Protein AF-A0A932NZU4-F1 (afdb_monomer_lite)

Secondary structure (DSSP, 8-state):
------------PPPPHHHHHHHHHHHHHHHHHS--HHHHHHHHHHHHH--HHHHHHHHHHHHHHHHHHHHHHHHHHHTT--HHHHHHHTHHHHHHHHHHHHHHHHHHHHHHHHH-STTTTTBHHHHHHHHHHHHHH-TTTSPP---TTSS----TTHHHHHHHHHHHHHHHHHHHHHHTTT---HHHHHHHHHHHHHHHHTSB------

Sequence (210 aa):
MKWKKSRSSSRNSPLSVSKVFFLGLFLGNAGVVCPNPITYILLIYIAGAGDMWEGFWLMGMNGIGRAMPLIFLSVLGILGVNALPGLLKRKVTVDKFIGWSLVALASFITLNGVSGHLWYEGGFFHEGLNMAAESIGGARIAEADIPIEQIGQKAPFAEWGFWANFLLTLGVLFWYWWKSGRRFTKEVVIVLAIFMLWGLSLVPLGIEPM

Structure (mmCIF, N/CA/C/O backbone):
data_AF-A0A932NZU4-F1
#
_entry.id   AF-A0A932NZU4-F1
#
loop_
_atom_site.group_PDB
_atom_site.id
_atom_site.type_symbol
_atom_site.label_atom_id
_atom_site.label_alt_id
_atom_site.label_comp_id
_atom_site.label_asym_id
_atom_site.label_entity_id
_atom_site.label_seq_id
_atom_site.pdbx_PDB_ins_code
_atom_site.Cartn_x
_atom_site.Cartn_y
_atom_site.Cartn_z
_atom_site.occupancy
_atom_site.B_iso_or_equiv
_atom_site.auth_seq_id
_atom_site.auth_comp_id
_atom_site.auth_asym_id
_atom_site.auth_atom_id
_atom_site.pdbx_PDB_model_num
ATOM 1 N N . MET A 1 1 ? -7.807 15.455 65.103 1.00 38.53 1 MET A N 1
ATOM 2 C CA . MET A 1 1 ? -6.469 15.076 64.595 1.00 38.53 1 MET A CA 1
ATOM 3 C C . MET A 1 1 ? -6.401 15.455 63.115 1.00 38.53 1 MET A C 1
ATOM 5 O O . MET A 1 1 ? -7.157 14.919 62.318 1.00 38.53 1 MET A O 1
ATOM 9 N N . LYS A 1 2 ? -5.626 16.498 62.786 1.00 36.00 2 LYS A N 1
ATOM 10 C CA . LYS A 1 2 ? -5.515 17.124 61.454 1.00 36.00 2 LYS A CA 1
ATOM 11 C C . LYS A 1 2 ? -4.743 16.212 60.493 1.00 36.00 2 LYS A C 1
ATOM 13 O O . LYS A 1 2 ? -3.546 16.032 60.687 1.00 36.00 2 LYS A O 1
ATOM 18 N N . TRP A 1 3 ? -5.373 15.742 59.419 1.00 35.09 3 TRP A N 1
ATOM 19 C CA . TRP A 1 3 ? -4.644 15.210 58.264 1.00 35.09 3 TRP A CA 1
ATOM 20 C C . TRP A 1 3 ? -4.273 16.356 57.320 1.00 35.09 3 TRP A C 1
ATOM 22 O O . TRP A 1 3 ? -5.089 16.897 56.576 1.00 35.09 3 TRP A O 1
ATOM 32 N N . LYS A 1 4 ? -3.011 16.776 57.422 1.00 39.41 4 LYS A N 1
ATOM 33 C CA . LYS A 1 4 ? -2.378 17.821 56.620 1.00 39.41 4 LYS A CA 1
ATOM 34 C C . LYS A 1 4 ? -1.646 17.150 55.449 1.00 39.41 4 LYS A C 1
ATOM 36 O O . LYS A 1 4 ? -0.611 16.535 55.642 1.00 39.41 4 LYS A O 1
ATOM 41 N N . LYS A 1 5 ? -2.215 17.291 54.249 1.00 46.00 5 LYS A N 1
ATOM 42 C CA . LYS A 1 5 ? -1.546 17.624 52.975 1.00 46.00 5 LYS A CA 1
ATOM 43 C C . LYS A 1 5 ? -0.120 17.063 52.759 1.00 46.00 5 LYS A C 1
ATOM 45 O O . LYS A 1 5 ? 0.841 17.651 53.240 1.00 46.00 5 LYS A O 1
ATOM 50 N N . SER A 1 6 ? 0.020 16.090 51.856 1.00 37.81 6 SER A N 1
ATOM 51 C CA . SER A 1 6 ? 1.215 15.970 51.008 1.00 37.81 6 SER A CA 1
ATOM 52 C C . SER A 1 6 ? 0.786 15.962 49.543 1.00 37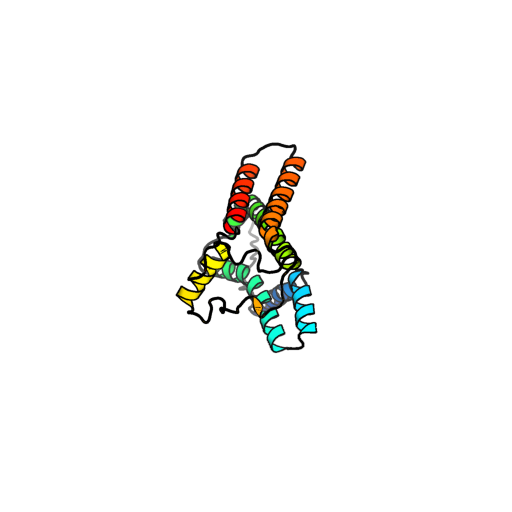.81 6 SER A C 1
ATOM 54 O O . SER A 1 6 ? 0.289 14.972 49.017 1.00 37.81 6 SER A O 1
ATOM 56 N N . ARG A 1 7 ? 0.910 17.133 48.913 1.00 38.16 7 ARG A N 1
ATOM 57 C CA . ARG A 1 7 ? 0.949 17.281 47.459 1.00 38.16 7 ARG A CA 1
ATOM 58 C C . ARG A 1 7 ? 2.379 16.942 47.023 1.00 38.16 7 ARG A C 1
ATOM 60 O O . ARG A 1 7 ? 3.276 17.721 47.332 1.00 38.16 7 ARG A O 1
ATOM 67 N N . SER A 1 8 ? 2.591 15.880 46.253 1.00 36.59 8 SER A N 1
ATOM 68 C CA . SER A 1 8 ? 3.650 15.860 45.234 1.00 36.59 8 SER A CA 1
ATOM 69 C C . SER A 1 8 ? 2.934 16.164 43.908 1.00 36.59 8 SER A C 1
ATOM 71 O O . SER A 1 8 ? 2.067 15.426 43.475 1.00 36.59 8 SER A O 1
ATOM 73 N N . SER A 1 9 ? 3.006 17.354 43.313 1.00 42.03 9 SER A N 1
ATOM 74 C CA . SER A 1 9 ? 4.188 18.090 42.859 1.00 42.03 9 SER A CA 1
ATOM 75 C C . SER A 1 9 ? 5.093 17.267 41.931 1.00 42.03 9 SER A C 1
ATOM 77 O O . SER A 1 9 ? 6.312 17.367 42.014 1.00 42.03 9 SER A O 1
ATOM 79 N N . SER A 1 10 ? 4.523 16.492 40.996 1.00 40.03 10 SER A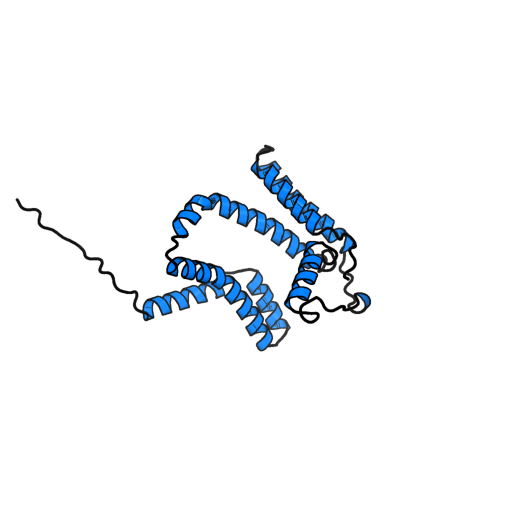 N 1
ATOM 80 C CA . SER A 1 10 ? 5.212 16.229 39.721 1.00 40.03 10 SER A CA 1
ATOM 81 C C . SER A 1 10 ? 5.033 17.454 38.827 1.00 40.03 10 SER A C 1
ATOM 83 O O . SER A 1 10 ? 4.130 17.575 38.004 1.00 40.03 10 SER A O 1
ATOM 85 N N . ARG A 1 11 ? 5.880 18.426 39.134 1.00 39.62 11 ARG A N 1
ATOM 86 C CA . ARG A 1 11 ? 6.105 19.688 38.451 1.00 39.62 11 ARG A CA 1
ATOM 87 C C . ARG A 1 11 ? 6.178 19.466 36.935 1.00 39.62 11 ARG A C 1
ATOM 89 O O . ARG A 1 11 ? 7.001 18.678 36.474 1.00 39.62 11 ARG A O 1
ATOM 96 N N . ASN A 1 12 ? 5.353 20.207 36.195 1.00 45.53 12 ASN A N 1
ATOM 97 C CA . ASN A 1 12 ? 5.572 20.546 34.793 1.00 45.53 12 ASN A CA 1
ATOM 98 C C . ASN A 1 12 ? 7.026 21.012 34.637 1.00 45.53 12 ASN A C 1
ATOM 100 O O . ASN A 1 12 ? 7.357 22.147 34.977 1.00 45.53 12 ASN A O 1
ATOM 104 N N . SER A 1 13 ? 7.909 20.122 34.196 1.00 48.72 13 SER A N 1
ATOM 105 C CA . SER A 1 13 ? 9.160 20.538 33.581 1.00 48.72 13 SER A CA 1
ATOM 106 C C . SER A 1 13 ? 8.871 20.562 32.085 1.00 48.72 13 SER A C 1
ATOM 108 O O . SER A 1 13 ? 8.392 19.548 31.568 1.00 48.72 13 SER A O 1
ATOM 110 N N . PRO A 1 14 ? 9.088 21.685 31.374 1.00 49.16 14 PRO A N 1
ATOM 111 C CA . PRO A 1 14 ? 9.190 21.591 29.925 1.00 49.16 14 PRO A CA 1
ATOM 112 C C . PRO A 1 14 ? 10.267 20.534 29.672 1.00 49.16 14 PRO A C 1
ATOM 114 O O . PRO A 1 14 ? 11.333 20.609 30.293 1.00 49.16 14 PRO A O 1
ATOM 117 N N . LEU A 1 15 ? 9.977 19.493 28.880 1.00 55.84 15 LEU A N 1
ATOM 118 C CA . LEU A 1 15 ? 11.025 18.546 28.504 1.00 55.84 15 LEU A CA 1
ATOM 119 C C . LEU A 1 15 ? 12.208 19.386 28.013 1.00 55.84 15 LEU A C 1
ATOM 121 O O . LEU A 1 15 ? 12.051 20.173 27.081 1.00 55.84 15 LEU A O 1
ATOM 125 N N . SER A 1 16 ? 13.360 19.286 28.683 1.00 67.38 16 SER A N 1
ATOM 126 C CA . SER A 1 16 ? 14.530 20.044 28.259 1.00 67.38 16 SER A CA 1
ATOM 127 C C . SER A 1 16 ? 14.813 19.687 26.804 1.00 67.38 16 SER A C 1
ATOM 129 O O . SER A 1 16 ? 14.741 18.512 26.438 1.00 67.38 16 SER A O 1
ATOM 131 N N . VAL A 1 17 ? 15.110 20.690 25.972 1.00 73.12 17 VAL A N 1
ATOM 132 C CA . VAL A 1 17 ? 15.344 20.507 24.528 1.00 73.12 17 VAL A CA 1
ATOM 133 C C . VAL A 1 17 ? 16.337 19.369 24.278 1.00 73.12 17 VAL A C 1
ATOM 135 O O . VAL A 1 17 ? 16.124 18.561 23.385 1.00 73.12 17 VAL A O 1
ATOM 138 N N . SER A 1 18 ? 17.338 19.205 25.147 1.00 76.31 18 SER A N 1
ATOM 139 C CA . SER A 1 18 ? 18.286 18.088 25.118 1.00 76.31 18 SER A CA 1
ATOM 140 C C . SER A 1 18 ? 17.630 16.710 25.281 1.00 76.31 18 SER A C 1
ATOM 142 O O . SER A 1 18 ? 17.976 15.791 24.551 1.00 76.31 18 SER A O 1
ATOM 144 N N . LYS A 1 19 ? 16.665 16.532 26.194 1.00 74.12 19 LYS A N 1
ATOM 145 C CA . LYS A 1 19 ? 15.957 15.248 26.360 1.00 74.12 19 LYS A CA 1
ATOM 146 C C . LYS A 1 19 ? 15.080 14.929 25.156 1.00 74.12 19 LYS A C 1
ATOM 148 O O . LYS A 1 19 ? 15.054 13.780 24.735 1.00 74.12 19 LYS A O 1
ATOM 153 N N . VAL A 1 20 ? 14.397 15.930 24.598 1.00 78.19 20 VAL A N 1
ATOM 154 C CA . VAL A 1 20 ? 13.599 15.756 23.371 1.00 78.19 20 VAL A CA 1
ATOM 155 C C . VAL A 1 20 ? 14.506 15.439 22.185 1.00 78.19 20 VAL A C 1
ATOM 157 O O . VAL A 1 20 ? 14.200 14.540 21.412 1.00 78.19 20 VAL A O 1
ATOM 160 N N . PHE A 1 21 ? 15.645 16.125 22.079 1.00 78.69 21 PHE A N 1
ATOM 161 C CA . PHE A 1 21 ? 16.645 15.906 21.040 1.00 78.69 21 PHE A CA 1
ATOM 162 C C . PHE A 1 21 ? 17.221 14.491 21.097 1.00 78.69 21 PHE A C 1
ATOM 164 O O . PHE A 1 21 ? 17.191 13.791 20.093 1.00 78.69 21 PHE A O 1
ATOM 171 N N . PHE A 1 22 ? 17.677 14.026 22.265 1.00 78.31 22 PHE A N 1
ATOM 172 C CA . PHE A 1 22 ? 18.194 12.663 22.400 1.00 78.31 22 PHE A CA 1
ATOM 173 C C . PHE A 1 22 ? 17.102 11.614 22.190 1.00 78.31 22 PHE A C 1
ATOM 175 O O . PHE A 1 22 ? 17.346 10.622 21.513 1.00 78.31 22 PHE A O 1
ATOM 182 N N . LEU A 1 23 ? 15.884 11.840 22.690 1.00 77.88 23 LEU A N 1
ATOM 183 C CA . LEU A 1 23 ? 14.757 10.943 22.436 1.00 77.88 23 LEU A CA 1
ATOM 184 C C . LEU A 1 23 ? 14.436 10.858 20.934 1.00 77.88 23 LEU A C 1
ATOM 186 O O . LEU A 1 23 ? 14.240 9.762 20.423 1.00 77.88 23 LEU A O 1
ATOM 190 N N . GLY A 1 24 ? 14.440 11.989 20.224 1.00 72.31 24 GLY A N 1
ATOM 191 C CA . GLY A 1 24 ? 14.261 12.052 18.773 1.00 72.31 24 GLY A CA 1
ATOM 192 C C . GLY A 1 24 ? 15.402 11.383 18.005 1.00 72.31 24 GLY A C 1
ATOM 193 O O . GLY A 1 24 ? 15.144 10.617 17.084 1.00 72.31 24 GLY A O 1
ATOM 194 N N . LEU A 1 25 ? 16.652 11.594 18.424 1.00 75.38 25 LEU A N 1
ATOM 195 C CA . LEU A 1 25 ? 17.836 10.966 17.834 1.00 75.38 25 LEU A CA 1
ATOM 196 C C . LEU A 1 25 ? 17.811 9.438 18.006 1.00 75.38 25 LEU A C 1
ATOM 198 O O . LEU A 1 25 ? 18.106 8.709 17.062 1.00 75.38 25 LEU A O 1
ATOM 202 N N . PHE A 1 26 ? 17.411 8.942 19.181 1.00 71.50 26 PHE A N 1
ATOM 203 C CA . PHE A 1 26 ? 17.290 7.505 19.444 1.00 71.50 26 PHE A CA 1
ATOM 204 C C . PHE A 1 26 ? 16.075 6.875 18.751 1.00 71.50 26 PHE A C 1
ATOM 206 O O . PHE A 1 26 ? 16.207 5.796 18.180 1.00 71.50 26 PHE A O 1
ATOM 213 N N . LEU A 1 27 ? 14.914 7.541 18.733 1.00 67.19 27 LEU A N 1
ATOM 214 C CA . LEU A 1 27 ? 13.732 7.075 17.992 1.00 67.19 27 LEU A CA 1
ATOM 215 C C . LEU A 1 27 ? 13.968 7.078 16.474 1.00 67.19 27 LEU A C 1
ATOM 217 O O . LEU A 1 27 ? 13.518 6.164 15.788 1.00 67.19 27 LEU A O 1
ATOM 221 N N . GLY A 1 28 ? 14.709 8.061 15.954 1.00 62.78 28 GLY A N 1
ATOM 222 C CA . GLY A 1 28 ? 15.114 8.123 14.548 1.00 62.78 28 GLY A CA 1
ATOM 223 C C . GLY A 1 28 ? 16.078 6.997 14.167 1.00 62.78 28 GLY A C 1
ATOM 224 O O . GLY A 1 28 ? 15.896 6.359 13.132 1.00 62.78 28 GLY A O 1
ATOM 225 N N . ASN A 1 29 ? 17.046 6.678 15.034 1.00 63.62 29 ASN A N 1
ATOM 226 C CA . ASN A 1 29 ? 17.968 5.556 14.819 1.00 63.62 29 ASN A CA 1
ATOM 227 C C . ASN A 1 29 ? 17.324 4.176 15.020 1.00 63.62 29 ASN A C 1
ATOM 229 O O . ASN A 1 29 ? 17.735 3.211 14.377 1.00 63.62 29 ASN A O 1
ATOM 233 N N . ALA A 1 30 ? 16.278 4.061 15.843 1.00 56.56 30 ALA A N 1
ATOM 234 C CA . ALA A 1 30 ? 15.514 2.818 15.962 1.00 56.56 30 ALA A CA 1
ATOM 235 C C . ALA A 1 30 ? 14.917 2.386 14.607 1.00 56.56 30 ALA A C 1
ATOM 237 O O . ALA A 1 30 ? 14.820 1.195 14.322 1.00 56.56 30 ALA A O 1
ATOM 238 N N . GLY A 1 31 ? 14.604 3.345 13.728 1.00 50.22 31 GLY A N 1
ATOM 239 C CA . GLY A 1 31 ? 14.147 3.082 12.364 1.00 50.22 31 GLY A CA 1
ATOM 240 C C . GLY A 1 31 ? 15.208 2.485 11.430 1.00 50.22 31 GLY A C 1
ATOM 241 O O . GLY A 1 31 ? 14.827 1.843 10.454 1.00 50.22 31 GLY A O 1
ATOM 242 N N . VAL A 1 32 ? 16.502 2.664 11.724 1.00 54.66 32 VAL A N 1
ATOM 243 C CA . VAL A 1 32 ? 17.627 2.108 10.944 1.00 54.66 32 VAL A CA 1
ATOM 244 C C . VAL A 1 32 ? 17.894 0.649 11.331 1.00 54.66 32 VAL A C 1
ATOM 246 O O . VAL A 1 32 ? 18.292 -0.151 10.492 1.00 54.66 32 VAL A O 1
ATOM 249 N N . VAL A 1 33 ? 17.625 0.291 12.592 1.00 46.44 33 VAL A N 1
ATOM 250 C CA . VAL A 1 33 ? 17.844 -1.062 13.136 1.00 46.44 33 VAL A CA 1
ATOM 251 C C . VAL A 1 33 ? 16.594 -1.948 13.052 1.00 46.44 33 VAL A C 1
ATOM 253 O O . VAL A 1 33 ? 16.720 -3.170 12.994 1.00 46.44 33 VAL A O 1
ATOM 256 N N . CYS A 1 34 ? 15.381 -1.384 13.005 1.00 60.88 34 CYS A N 1
ATOM 257 C CA . CYS A 1 34 ? 14.176 -2.187 12.800 1.00 60.88 34 CYS A CA 1
ATOM 258 C C . CYS A 1 34 ? 14.174 -2.808 11.388 1.00 60.88 34 CYS A C 1
ATOM 260 O O . CYS A 1 34 ? 14.231 -2.065 10.401 1.00 60.88 34 CYS A O 1
ATOM 262 N N . PRO A 1 35 ? 14.068 -4.148 11.273 1.00 57.06 35 PRO A N 1
ATOM 263 C CA . PRO A 1 35 ? 14.253 -4.870 10.024 1.00 57.06 35 PRO A CA 1
ATOM 264 C C . PRO A 1 35 ? 13.007 -4.705 9.157 1.00 57.06 35 PRO A C 1
ATOM 266 O O . PRO A 1 35 ? 12.134 -5.568 9.106 1.00 57.06 35 PRO A O 1
ATOM 269 N N . ASN A 1 36 ? 12.887 -3.565 8.484 1.00 68.38 36 ASN A N 1
ATOM 270 C CA . ASN A 1 36 ? 11.956 -3.467 7.377 1.00 68.38 36 ASN A CA 1
ATOM 271 C C . ASN A 1 36 ? 12.599 -4.181 6.174 1.00 68.38 36 ASN A C 1
ATOM 273 O O . ASN A 1 36 ? 13.678 -3.753 5.751 1.00 68.38 36 ASN A O 1
ATOM 277 N N . PRO A 1 37 ? 11.964 -5.221 5.604 1.00 69.06 37 PRO A N 1
ATOM 278 C CA . PRO A 1 37 ? 12.486 -5.956 4.449 1.00 69.06 37 PRO A CA 1
ATOM 279 C C . PRO A 1 37 ? 12.888 -5.053 3.271 1.00 69.06 37 PRO A C 1
ATOM 281 O O . PRO A 1 37 ? 13.862 -5.349 2.584 1.00 69.06 37 PRO A O 1
ATOM 284 N N . ILE A 1 38 ? 12.223 -3.906 3.089 1.00 75.25 38 ILE A N 1
ATOM 285 C CA . ILE A 1 38 ? 12.545 -2.938 2.028 1.00 75.25 38 ILE A CA 1
ATOM 286 C C . ILE A 1 38 ? 13.948 -2.338 2.209 1.00 75.25 38 ILE A C 1
ATOM 288 O O . ILE A 1 38 ? 14.667 -2.144 1.234 1.00 75.25 38 ILE A O 1
ATOM 292 N N . THR A 1 39 ? 14.386 -2.084 3.447 1.00 77.88 39 THR A N 1
ATOM 293 C CA . THR A 1 39 ? 15.708 -1.486 3.700 1.00 77.88 39 THR A CA 1
ATOM 294 C C . THR A 1 39 ? 16.844 -2.410 3.282 1.00 77.88 39 THR A C 1
ATOM 296 O O . THR A 1 39 ? 17.836 -1.925 2.750 1.00 77.88 39 THR A O 1
ATOM 299 N N . TYR A 1 40 ? 16.700 -3.725 3.450 1.00 78.50 40 TYR A N 1
ATOM 300 C CA . TYR A 1 40 ? 17.724 -4.676 3.009 1.00 78.50 40 TYR A CA 1
ATOM 301 C C . TYR A 1 40 ? 17.863 -4.708 1.489 1.00 78.50 40 TYR A C 1
ATOM 303 O O . TYR A 1 40 ? 18.980 -4.698 0.982 1.00 78.50 40 TYR A O 1
ATOM 311 N N . ILE A 1 41 ? 16.741 -4.689 0.767 1.00 81.12 41 ILE A N 1
ATOM 312 C CA . ILE A 1 41 ? 16.745 -4.673 -0.700 1.00 81.12 41 ILE A CA 1
ATOM 313 C C . ILE A 1 41 ? 17.389 -3.380 -1.214 1.00 81.12 41 ILE A C 1
ATOM 315 O O . ILE A 1 41 ? 18.241 -3.439 -2.097 1.00 81.12 41 ILE A O 1
ATOM 319 N N . LEU A 1 42 ? 17.064 -2.229 -0.610 1.00 81.12 42 LEU A N 1
ATOM 320 C CA . LEU A 1 42 ? 17.712 -0.958 -0.943 1.00 81.12 42 LEU A CA 1
ATOM 321 C C . LEU A 1 42 ? 19.218 -1.003 -0.678 1.00 81.12 42 LEU A C 1
ATOM 323 O O . LEU A 1 42 ? 19.985 -0.560 -1.519 1.00 81.12 42 LEU A O 1
ATOM 327 N N . LEU A 1 43 ? 19.662 -1.553 0.454 1.00 82.06 43 LEU A N 1
ATOM 328 C CA . LEU A 1 43 ? 21.093 -1.654 0.754 1.00 82.06 43 LEU A CA 1
ATOM 329 C C . LEU A 1 43 ? 21.837 -2.537 -0.253 1.00 82.06 43 LEU A C 1
ATOM 331 O O . LEU A 1 43 ? 22.939 -2.180 -0.658 1.00 82.06 43 LEU A O 1
ATOM 335 N N . ILE A 1 44 ? 21.234 -3.648 -0.687 1.00 84.25 44 ILE A N 1
ATOM 336 C CA . ILE A 1 44 ? 21.798 -4.506 -1.739 1.00 84.25 44 ILE A CA 1
ATOM 337 C C . ILE A 1 44 ? 21.866 -3.746 -3.068 1.00 84.25 44 ILE A C 1
ATOM 339 O O . ILE A 1 44 ? 22.897 -3.789 -3.733 1.00 84.25 44 ILE A O 1
ATOM 343 N N . TYR A 1 45 ? 20.806 -3.019 -3.434 1.00 83.31 45 TYR A N 1
ATOM 344 C CA . TYR A 1 45 ? 20.782 -2.206 -4.650 1.00 83.31 45 TYR A CA 1
ATOM 345 C C . TYR A 1 45 ? 21.863 -1.121 -4.628 1.00 83.31 45 TYR A C 1
ATOM 347 O O . TYR A 1 45 ? 22.631 -1.011 -5.571 1.00 83.31 45 TYR A O 1
ATOM 355 N N . ILE A 1 46 ? 21.983 -0.372 -3.531 1.00 84.19 46 ILE A N 1
ATOM 356 C CA . ILE A 1 46 ? 22.981 0.694 -3.368 1.00 84.19 46 ILE A CA 1
ATOM 357 C C . ILE A 1 46 ? 24.400 0.121 -3.417 1.00 84.19 46 ILE A C 1
ATOM 359 O O . ILE A 1 46 ? 25.275 0.683 -4.073 1.00 84.19 46 ILE A O 1
ATOM 363 N N . ALA A 1 47 ? 24.623 -1.023 -2.762 1.00 84.81 47 ALA A N 1
ATOM 364 C CA . ALA A 1 47 ? 25.897 -1.728 -2.820 1.00 84.81 47 ALA A CA 1
ATOM 365 C C . ALA A 1 47 ? 26.230 -2.222 -4.240 1.00 84.81 47 ALA A C 1
ATOM 367 O O . ALA A 1 47 ? 27.404 -2.267 -4.598 1.00 84.81 47 ALA A O 1
ATOM 368 N N . GLY A 1 48 ? 25.219 -2.578 -5.039 1.00 86.06 48 GLY A N 1
ATOM 369 C CA . GLY A 1 48 ? 25.375 -2.976 -6.439 1.00 86.06 48 GLY A CA 1
ATOM 370 C C . GLY A 1 48 ? 25.549 -1.804 -7.413 1.00 86.06 48 GLY A C 1
ATOM 371 O O . GLY A 1 48 ? 26.317 -1.926 -8.361 1.00 86.06 48 GLY A O 1
ATOM 372 N N . ALA A 1 49 ? 24.869 -0.679 -7.180 1.00 83.62 49 ALA A N 1
ATOM 373 C CA . ALA A 1 49 ? 24.917 0.517 -8.025 1.00 83.62 49 ALA A CA 1
ATOM 374 C C . ALA A 1 49 ? 26.224 1.308 -7.846 1.00 83.62 49 ALA A C 1
ATOM 376 O O . ALA A 1 49 ? 26.720 1.913 -8.792 1.00 83.62 49 ALA A O 1
ATOM 377 N N . GLY A 1 50 ? 26.805 1.297 -6.641 1.00 84.94 50 GLY A N 1
ATOM 378 C CA . GLY A 1 50 ? 28.093 1.936 -6.357 1.00 84.94 50 GLY A CA 1
ATOM 379 C C . GLY A 1 50 ? 28.067 3.470 -6.299 1.00 84.94 50 GLY A C 1
ATOM 380 O O . GLY A 1 50 ? 29.115 4.069 -6.061 1.00 84.94 50 GLY A O 1
ATOM 381 N N . ASP A 1 51 ? 26.904 4.110 -6.465 1.00 86.25 51 ASP A N 1
ATOM 382 C CA . ASP A 1 51 ? 26.739 5.561 -6.333 1.00 86.25 51 ASP A CA 1
ATOM 383 C C . ASP A 1 51 ? 26.248 5.956 -4.928 1.00 86.25 51 ASP A C 1
ATOM 385 O O . ASP A 1 51 ? 25.175 5.567 -4.451 1.00 86.25 51 ASP A O 1
ATOM 389 N N . MET A 1 52 ? 27.054 6.781 -4.261 1.00 82.88 52 MET A N 1
ATOM 390 C CA . MET A 1 52 ? 26.746 7.343 -2.950 1.00 82.88 52 MET A CA 1
ATOM 391 C C . MET A 1 52 ? 25.553 8.308 -2.996 1.00 82.88 52 MET A C 1
ATOM 393 O O . MET A 1 52 ? 24.798 8.386 -2.024 1.00 82.88 52 MET A O 1
ATOM 397 N N . TRP A 1 53 ? 25.371 9.046 -4.094 1.00 85.88 53 TRP A N 1
ATOM 398 C CA . TRP A 1 53 ? 24.308 10.039 -4.224 1.00 85.88 53 TRP A CA 1
ATOM 399 C C . TRP A 1 53 ? 22.937 9.382 -4.397 1.00 85.88 53 TRP A C 1
ATOM 401 O O . TRP A 1 53 ? 21.994 9.724 -3.678 1.00 85.88 53 TRP A O 1
ATOM 411 N N . GLU A 1 54 ? 22.843 8.367 -5.256 1.00 80.75 54 GLU A N 1
ATOM 412 C CA . GLU A 1 54 ? 21.636 7.543 -5.380 1.00 80.75 54 GLU A CA 1
ATOM 413 C C . GLU A 1 54 ? 21.287 6.852 -4.061 1.00 80.75 54 GLU A C 1
ATOM 415 O O . GLU A 1 54 ? 20.133 6.884 -3.623 1.00 80.75 54 GLU A O 1
ATOM 420 N N . GLY A 1 55 ? 22.281 6.286 -3.370 1.00 82.81 55 GLY A N 1
ATOM 421 C CA . GLY A 1 55 ? 22.049 5.634 -2.087 1.00 82.81 55 GLY A CA 1
ATOM 422 C C . GLY A 1 55 ? 21.562 6.576 -0.994 1.00 82.81 55 GLY A C 1
ATOM 423 O O . GLY A 1 55 ? 20.659 6.220 -0.230 1.00 82.81 55 GLY A O 1
ATOM 424 N N . PHE A 1 56 ? 22.092 7.799 -0.950 1.00 84.25 56 PHE A N 1
ATOM 425 C CA . PHE A 1 56 ? 21.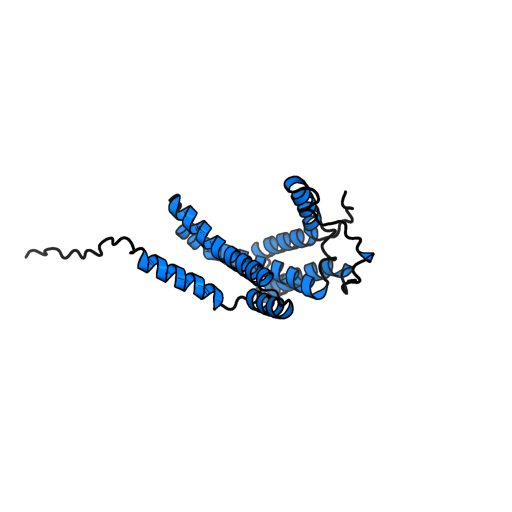607 8.836 -0.046 1.00 84.25 56 PHE A CA 1
ATOM 426 C C . PHE A 1 56 ? 20.141 9.181 -0.322 1.00 84.25 56 PHE A C 1
ATOM 428 O O . PHE A 1 56 ? 19.347 9.275 0.616 1.00 84.25 56 PHE A O 1
ATOM 435 N N . TRP A 1 57 ? 19.755 9.319 -1.591 1.00 85.12 57 TRP A N 1
ATOM 436 C CA . TRP A 1 57 ? 18.396 9.708 -1.960 1.00 85.12 57 TRP A CA 1
ATOM 437 C C . TRP A 1 57 ? 17.372 8.598 -1.732 1.00 85.12 57 TRP A C 1
ATOM 439 O O . TRP A 1 57 ? 16.325 8.840 -1.127 1.00 85.12 57 TRP A O 1
ATOM 449 N N . LEU A 1 58 ? 17.709 7.361 -2.096 1.00 83.81 58 LEU A N 1
ATOM 450 C CA . LEU A 1 58 ? 16.874 6.188 -1.834 1.00 83.81 58 LEU A CA 1
ATOM 451 C C . LEU A 1 58 ? 16.659 5.973 -0.329 1.00 83.81 58 LEU A C 1
ATOM 453 O O . LEU A 1 58 ? 15.529 5.757 0.123 1.00 83.81 58 LEU A O 1
ATOM 457 N N . MET A 1 59 ? 17.723 6.085 0.471 1.00 82.56 59 MET A N 1
ATOM 458 C CA . MET A 1 59 ? 17.622 5.945 1.924 1.00 82.56 59 MET A CA 1
ATOM 459 C C . MET A 1 59 ? 16.893 7.135 2.567 1.00 82.56 59 MET A C 1
ATOM 461 O O . MET A 1 59 ? 16.093 6.938 3.486 1.00 82.56 59 MET A O 1
ATOM 465 N N . GLY A 1 60 ? 17.115 8.351 2.063 1.00 84.31 60 GLY A N 1
ATOM 466 C CA . GLY A 1 60 ? 16.445 9.574 2.500 1.00 84.31 60 GLY A CA 1
ATOM 467 C C . GLY A 1 60 ? 14.933 9.508 2.296 1.00 84.31 60 GLY A C 1
ATOM 468 O O . GLY A 1 60 ? 14.179 9.726 3.245 1.00 84.31 60 GLY A O 1
ATOM 469 N N . MET A 1 61 ? 14.479 9.108 1.106 1.00 84.81 61 MET A N 1
ATOM 470 C CA . MET A 1 61 ? 13.053 8.942 0.798 1.00 84.81 61 MET A CA 1
ATOM 471 C C . MET A 1 61 ? 12.398 7.857 1.662 1.00 84.81 61 MET A C 1
ATOM 473 O O . MET A 1 61 ? 11.328 8.080 2.234 1.00 84.81 61 MET A O 1
ATOM 477 N N . ASN A 1 62 ? 13.061 6.709 1.843 1.00 82.69 62 ASN A N 1
ATOM 478 C CA . ASN A 1 62 ? 12.579 5.657 2.746 1.00 82.69 62 ASN A CA 1
ATOM 479 C C . ASN A 1 62 ? 12.488 6.149 4.208 1.00 82.69 62 ASN A C 1
ATOM 481 O O . ASN A 1 62 ? 11.543 5.803 4.922 1.00 82.69 62 ASN A O 1
ATOM 485 N N . GLY A 1 63 ? 13.429 6.984 4.658 1.00 79.69 63 GLY A N 1
ATOM 486 C CA . GLY A 1 63 ? 13.391 7.621 5.977 1.00 79.69 63 GLY A CA 1
ATOM 487 C C . GLY A 1 63 ? 12.230 8.608 6.131 1.00 79.69 63 GLY A C 1
ATOM 488 O O . GLY A 1 63 ? 11.488 8.537 7.113 1.00 79.69 63 GLY A O 1
ATOM 489 N N . ILE A 1 64 ? 12.020 9.476 5.137 1.00 85.50 64 ILE A N 1
ATOM 490 C CA . ILE A 1 64 ? 10.914 10.444 5.106 1.00 85.50 64 ILE A CA 1
ATOM 491 C C . ILE A 1 64 ? 9.568 9.719 5.175 1.00 85.50 64 ILE A C 1
ATOM 493 O O . ILE A 1 64 ? 8.730 10.073 6.005 1.00 85.50 64 ILE A O 1
ATOM 497 N N . GLY A 1 65 ? 9.377 8.653 4.392 1.00 81.94 65 GLY A N 1
ATOM 498 C CA . GLY A 1 65 ? 8.138 7.868 4.398 1.00 81.94 65 GLY A CA 1
ATOM 499 C C . GLY A 1 65 ? 7.773 7.312 5.781 1.00 81.94 65 GLY A C 1
ATOM 500 O O . GLY A 1 65 ? 6.601 7.288 6.153 1.00 81.94 65 GLY A O 1
ATOM 501 N N . ARG A 1 66 ? 8.769 6.937 6.594 1.00 81.25 66 ARG A N 1
ATOM 502 C CA . ARG A 1 66 ? 8.556 6.475 7.981 1.00 81.25 66 ARG A CA 1
ATOM 503 C C . ARG A 1 66 ? 8.326 7.606 8.970 1.00 81.25 66 ARG A C 1
ATOM 505 O O . ARG A 1 66 ? 7.625 7.411 9.960 1.00 81.25 66 ARG A O 1
ATOM 512 N N . ALA A 1 67 ? 8.925 8.767 8.729 1.00 82.75 67 ALA A N 1
ATOM 513 C CA . ALA A 1 67 ? 8.740 9.942 9.568 1.00 82.75 67 ALA A CA 1
ATOM 514 C C . ALA A 1 67 ? 7.363 10.593 9.350 1.00 82.75 67 ALA A C 1
ATOM 516 O O . ALA A 1 67 ? 6.815 11.176 10.285 1.00 82.75 67 ALA A O 1
ATOM 517 N N . MET A 1 68 ? 6.773 10.451 8.158 1.00 86.31 68 MET A N 1
ATOM 518 C CA . MET A 1 68 ? 5.501 11.082 7.784 1.00 86.31 68 MET A CA 1
ATOM 519 C C . MET A 1 68 ? 4.350 10.832 8.776 1.00 86.31 68 MET A C 1
ATOM 521 O O . MET A 1 68 ? 3.740 11.813 9.200 1.00 86.31 68 MET A O 1
ATOM 525 N N . PRO A 1 69 ? 4.063 9.597 9.240 1.00 81.75 69 PRO A N 1
ATOM 526 C CA . PRO A 1 69 ? 3.020 9.370 10.244 1.00 81.75 69 PRO A CA 1
ATOM 527 C C . PRO A 1 69 ? 3.251 10.126 11.559 1.00 81.75 69 PRO A C 1
ATOM 529 O O . PRO A 1 69 ? 2.306 10.640 12.155 1.00 81.75 69 PRO A O 1
ATOM 532 N N . LEU A 1 70 ? 4.505 10.226 12.012 1.00 82.62 70 LEU A N 1
ATOM 533 C CA . LEU A 1 70 ? 4.858 10.933 13.246 1.00 82.62 70 LEU A CA 1
ATOM 534 C C . LEU A 1 70 ? 4.755 12.451 13.077 1.00 82.62 70 LEU A C 1
ATOM 536 O O . LEU A 1 70 ? 4.238 13.123 13.966 1.00 82.62 70 LEU A O 1
ATOM 540 N N . ILE A 1 71 ? 5.204 12.980 11.935 1.00 85.88 71 ILE A N 1
ATOM 541 C CA . ILE A 1 71 ? 5.066 14.399 11.583 1.00 85.88 71 ILE A CA 1
ATOM 542 C C . ILE A 1 71 ? 3.584 14.769 11.483 1.00 85.88 71 ILE A C 1
ATOM 544 O O . ILE A 1 71 ? 3.150 15.782 12.019 1.00 85.88 71 ILE A O 1
ATOM 548 N N . PHE A 1 72 ? 2.772 13.922 10.857 1.00 86.19 72 PHE A N 1
ATOM 549 C CA . PHE A 1 72 ? 1.338 14.157 10.747 1.00 86.19 72 PHE A CA 1
ATOM 550 C C . PHE A 1 72 ? 0.655 14.199 12.122 1.00 86.19 72 PHE A C 1
ATOM 552 O O . PHE A 1 72 ? -0.111 15.119 12.414 1.00 86.19 72 PHE A O 1
ATOM 559 N N . LEU A 1 73 ? 0.974 13.249 13.009 1.00 82.62 73 LEU A N 1
ATOM 560 C CA . LEU A 1 73 ? 0.453 13.244 14.378 1.00 82.62 73 LEU A CA 1
ATOM 561 C C . LEU A 1 73 ? 0.954 14.434 15.207 1.00 82.62 73 LEU A C 1
ATOM 563 O O . LEU A 1 73 ? 0.198 14.947 16.032 1.00 82.62 73 LEU A O 1
ATOM 567 N N . SER A 1 74 ? 2.191 14.892 14.997 1.00 84.69 74 SER A N 1
ATOM 568 C CA . SER A 1 74 ? 2.718 16.063 15.703 1.00 84.69 74 SER A CA 1
ATOM 569 C C . SER A 1 74 ? 2.018 17.348 15.260 1.00 84.69 74 SER A C 1
ATOM 571 O O . SER A 1 74 ? 1.627 18.138 16.117 1.00 84.69 74 SER A O 1
ATOM 573 N N . VAL A 1 75 ? 1.756 17.519 13.959 1.00 88.38 75 VAL A N 1
ATOM 574 C CA . VAL A 1 75 ? 0.977 18.646 13.422 1.00 88.38 75 VAL A CA 1
ATOM 575 C C . VAL A 1 75 ? -0.452 18.631 13.965 1.00 88.38 75 VAL A C 1
ATOM 577 O O . VAL A 1 75 ? -0.923 19.653 14.461 1.00 88.38 75 VAL A O 1
ATOM 580 N N . LEU A 1 76 ? -1.131 17.479 13.958 1.00 86.25 76 LEU A N 1
ATOM 581 C CA . LEU A 1 76 ? -2.465 17.350 14.560 1.00 86.25 76 LEU A CA 1
ATOM 582 C C . LEU A 1 76 ? -2.458 17.674 16.060 1.00 86.25 76 LEU A C 1
ATOM 584 O O . LEU A 1 76 ? -3.382 18.321 16.553 1.00 86.25 76 LEU A O 1
ATOM 588 N N . GLY A 1 77 ? -1.400 17.276 16.769 1.00 83.81 77 GLY A N 1
ATOM 589 C CA . GLY A 1 77 ? -1.184 17.628 18.169 1.00 83.81 77 GLY A CA 1
ATOM 590 C C . GLY A 1 77 ? -1.024 19.136 18.389 1.00 83.81 77 GLY A C 1
ATOM 591 O O . GLY A 1 77 ? -1.627 19.674 19.316 1.00 83.81 77 GLY A O 1
ATOM 592 N N . ILE A 1 78 ? -0.276 19.830 17.521 1.00 87.25 78 ILE A N 1
ATOM 593 C CA . ILE A 1 78 ? -0.113 21.297 17.552 1.00 87.25 78 ILE A CA 1
ATOM 594 C C . ILE A 1 78 ? -1.448 22.004 17.278 1.00 87.25 78 ILE A C 1
ATOM 596 O O . ILE A 1 78 ? -1.766 22.986 17.943 1.00 87.25 78 ILE A O 1
ATOM 600 N N . LEU A 1 79 ? -2.260 21.476 16.358 1.00 88.19 79 LEU A N 1
ATOM 601 C CA . LEU A 1 79 ? -3.606 21.979 16.056 1.00 88.19 79 LEU A CA 1
ATOM 602 C C . LEU A 1 79 ? -4.638 21.673 17.162 1.00 88.19 79 LEU A C 1
ATOM 604 O O . LEU A 1 79 ? -5.807 22.027 17.028 1.00 88.19 79 LEU A O 1
ATOM 608 N N . GLY A 1 80 ? -4.232 21.016 18.255 1.00 82.81 80 GLY A N 1
ATOM 609 C CA . GLY A 1 80 ? -5.099 20.695 19.390 1.00 82.81 80 GLY A CA 1
ATOM 610 C C . GLY A 1 80 ? -6.044 19.514 19.148 1.00 82.81 80 GLY A C 1
ATOM 611 O O . GLY A 1 80 ? -6.920 19.246 19.973 1.00 82.81 80 GLY A O 1
ATOM 612 N N . VAL A 1 81 ? -5.878 18.778 18.045 1.00 84.25 81 VAL A N 1
ATOM 613 C CA . VAL A 1 81 ? -6.685 17.595 17.736 1.00 84.25 81 VAL A CA 1
ATOM 614 C C . VAL A 1 81 ? -6.116 16.393 18.481 1.00 84.25 81 VAL A C 1
ATOM 616 O O . VAL A 1 81 ? -5.063 15.855 18.140 1.00 84.25 81 VAL A O 1
ATOM 619 N N . ASN A 1 82 ? -6.845 15.915 19.491 1.00 79.81 82 ASN A N 1
ATOM 620 C CA . ASN A 1 82 ? -6.473 14.693 20.196 1.00 79.81 82 ASN A CA 1
ATOM 621 C C . ASN A 1 82 ? -6.845 13.450 19.364 1.00 79.81 82 ASN A C 1
ATOM 623 O O . ASN A 1 82 ? -7.907 12.850 19.540 1.00 79.81 82 ASN A O 1
ATOM 627 N N . ALA A 1 83 ? -5.969 13.077 18.429 1.00 74.94 83 ALA A N 1
ATOM 628 C CA . ALA A 1 83 ? -6.170 11.948 17.519 1.00 74.94 83 ALA A CA 1
ATOM 629 C C . ALA A 1 83 ? -6.013 10.571 18.199 1.00 74.94 83 ALA A C 1
ATOM 631 O O . ALA A 1 83 ? -6.549 9.575 17.709 1.00 74.94 83 ALA A O 1
ATOM 632 N N . LEU A 1 84 ? -5.325 10.498 19.348 1.00 77.31 84 LEU A N 1
ATOM 633 C CA . LEU A 1 84 ? -5.025 9.231 20.028 1.00 77.31 84 LEU A CA 1
ATOM 634 C C . LEU A 1 84 ? -6.282 8.475 20.508 1.00 77.31 84 LEU A C 1
ATOM 636 O O . LEU A 1 84 ? -6.416 7.300 20.172 1.00 77.31 84 LEU A O 1
ATOM 640 N N . PRO A 1 85 ? -7.231 9.085 21.247 1.00 80.38 85 PRO A N 1
ATOM 641 C CA . PRO A 1 85 ? -8.439 8.395 21.702 1.00 80.38 85 PRO A CA 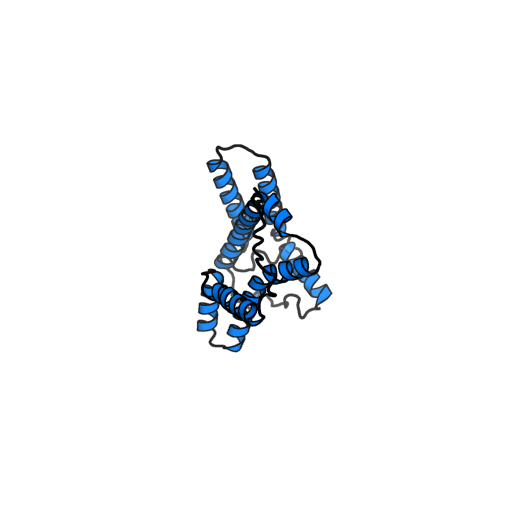1
ATOM 642 C C . PRO A 1 85 ? -9.307 7.890 20.547 1.00 80.38 85 PRO A C 1
ATOM 644 O O . PRO A 1 85 ? -9.857 6.790 20.616 1.00 80.38 85 PRO A O 1
ATOM 647 N N . GLY A 1 86 ? -9.413 8.678 19.470 1.00 79.94 86 GLY A N 1
ATOM 648 C CA . GLY A 1 86 ? -10.153 8.299 18.265 1.00 79.94 86 GLY A CA 1
ATOM 649 C C . GLY A 1 86 ? -9.527 7.098 17.557 1.00 79.94 86 GLY A C 1
ATOM 650 O O . GLY A 1 86 ? -10.245 6.174 17.163 1.00 79.94 86 GLY A O 1
ATOM 651 N N . LEU A 1 87 ? -8.195 7.077 17.468 1.00 79.06 87 LEU A N 1
ATOM 652 C CA . LEU A 1 87 ? -7.434 5.972 16.896 1.00 79.06 87 LEU A CA 1
ATOM 653 C C . LEU A 1 87 ? -7.548 4.705 17.753 1.00 79.06 87 LEU A C 1
ATOM 655 O O . LEU A 1 87 ? -7.854 3.635 17.232 1.00 79.06 87 LEU A O 1
ATOM 659 N N . LEU A 1 88 ? -7.391 4.825 19.074 1.00 83.69 88 LEU A N 1
ATOM 660 C CA . LEU A 1 88 ? -7.497 3.698 20.005 1.00 83.69 88 LEU A CA 1
ATOM 661 C C . LEU A 1 88 ? -8.900 3.077 19.997 1.00 83.69 88 LEU A C 1
ATOM 663 O O . LEU A 1 88 ? -9.025 1.853 19.998 1.00 83.69 88 LEU A O 1
ATOM 667 N N . LYS A 1 89 ? -9.958 3.893 19.891 1.00 90.25 89 LYS A N 1
ATOM 668 C CA . LYS A 1 89 ? -11.346 3.408 19.789 1.00 90.25 89 LYS A CA 1
ATOM 669 C C . LYS A 1 89 ? -11.594 2.573 18.528 1.00 90.25 89 LYS A C 1
ATOM 671 O O . LYS A 1 89 ? -12.446 1.689 18.543 1.00 90.25 89 LYS A O 1
ATOM 676 N N . ARG A 1 90 ? -10.869 2.843 17.439 1.00 88.75 90 ARG A N 1
ATOM 677 C CA . ARG A 1 90 ? -11.002 2.141 16.150 1.00 88.75 90 ARG A CA 1
ATOM 678 C C . ARG A 1 90 ? -9.838 1.198 15.854 1.00 88.75 90 ARG A C 1
ATOM 680 O O . ARG A 1 90 ? -9.757 0.701 14.734 1.00 88.75 90 ARG A O 1
ATOM 687 N N . LYS A 1 91 ? -8.982 0.902 16.840 1.00 87.31 91 LYS A N 1
ATOM 688 C CA . LYS A 1 91 ? -7.774 0.081 16.668 1.00 87.31 91 LYS A CA 1
ATOM 689 C C . LYS A 1 91 ? -8.054 -1.220 15.917 1.00 87.31 91 LYS A C 1
ATOM 691 O O . LYS A 1 91 ? -7.376 -1.513 14.949 1.00 87.31 91 LYS A O 1
ATOM 696 N N . VAL A 1 92 ? -9.099 -1.953 16.304 1.00 88.31 92 VAL A N 1
ATOM 697 C CA . VAL A 1 92 ? -9.454 -3.231 15.660 1.00 88.31 92 VAL A CA 1
ATOM 698 C C . VAL A 1 92 ? -9.816 -3.050 14.183 1.00 88.31 92 VAL A C 1
ATOM 700 O O . VAL A 1 92 ? -9.455 -3.878 13.352 1.00 88.31 92 VAL A O 1
ATOM 703 N N . THR A 1 93 ? -10.531 -1.980 13.836 1.00 86.75 93 THR A N 1
ATOM 704 C CA . THR A 1 93 ? -10.882 -1.673 12.443 1.00 86.75 93 THR A CA 1
ATOM 705 C C . THR A 1 93 ? -9.649 -1.267 11.643 1.00 86.75 93 THR A C 1
ATOM 707 O O . THR A 1 93 ? -9.487 -1.728 10.518 1.00 86.75 93 THR A O 1
ATOM 710 N N . VAL A 1 94 ? -8.772 -0.448 12.228 1.00 86.44 94 VAL A N 1
ATOM 711 C CA . VAL A 1 94 ? -7.523 0.001 11.598 1.00 86.44 94 VAL A CA 1
ATOM 712 C C . VAL A 1 94 ? -6.572 -1.174 11.384 1.00 86.44 94 VAL A C 1
ATOM 714 O O . VAL A 1 94 ? -6.090 -1.356 10.275 1.00 86.44 94 VAL A O 1
ATOM 717 N N . ASP A 1 95 ? -6.380 -2.028 12.390 1.00 86.75 95 ASP A N 1
ATOM 718 C CA . ASP A 1 95 ? -5.528 -3.218 12.298 1.00 86.75 95 ASP A CA 1
ATOM 719 C C . ASP A 1 95 ? -6.045 -4.180 11.209 1.00 86.75 95 ASP A C 1
ATOM 721 O O . ASP A 1 95 ? -5.264 -4.716 10.424 1.00 86.75 95 ASP A O 1
ATOM 725 N N . LYS A 1 96 ? -7.371 -4.351 11.092 1.00 86.81 96 LYS A N 1
ATOM 726 C CA . LYS A 1 96 ? -7.987 -5.131 10.004 1.00 86.81 96 LYS A CA 1
ATOM 727 C C . LYS A 1 96 ? -7.766 -4.496 8.634 1.00 86.81 96 LYS A C 1
ATOM 729 O O . LYS A 1 96 ? -7.441 -5.209 7.692 1.00 86.81 96 LYS A O 1
ATOM 734 N N . PHE A 1 97 ? -7.955 -3.183 8.518 1.00 88.38 97 PHE A N 1
ATOM 735 C CA . PHE A 1 97 ? -7.727 -2.460 7.269 1.00 88.38 97 PHE A CA 1
ATOM 736 C C . PHE A 1 97 ? -6.270 -2.591 6.816 1.00 88.38 97 PHE A C 1
ATOM 738 O O . PHE A 1 97 ? -6.031 -2.972 5.675 1.00 88.38 97 PHE A O 1
ATOM 745 N N . ILE A 1 98 ? -5.317 -2.382 7.731 1.00 87.56 98 ILE A N 1
ATOM 746 C CA . ILE A 1 98 ? -3.879 -2.546 7.479 1.00 87.56 98 ILE A CA 1
ATOM 747 C C . ILE A 1 98 ? -3.567 -3.983 7.043 1.00 87.56 98 ILE A C 1
ATOM 749 O O . ILE A 1 98 ? -2.830 -4.194 6.082 1.00 87.56 98 ILE A O 1
ATOM 753 N N . GLY A 1 99 ? -4.152 -4.980 7.714 1.00 88.00 99 GLY A N 1
ATOM 754 C CA . GLY A 1 99 ? -3.983 -6.386 7.350 1.00 88.00 99 GLY A CA 1
ATOM 755 C C . GLY A 1 99 ? -4.432 -6.681 5.918 1.00 88.00 99 GLY A C 1
ATOM 756 O O . GLY A 1 99 ? -3.681 -7.278 5.150 1.00 88.00 99 GLY A O 1
ATOM 757 N N . TRP A 1 100 ? -5.620 -6.217 5.524 1.00 89.75 100 TRP A N 1
ATOM 758 C CA . TRP A 1 100 ? -6.122 -6.422 4.162 1.00 89.75 100 TRP A CA 1
ATOM 759 C C . TRP A 1 100 ? -5.365 -5.599 3.114 1.00 89.75 100 TRP A C 1
ATOM 761 O O . TRP A 1 100 ? -5.110 -6.111 2.025 1.00 89.75 100 TRP A O 1
ATOM 771 N N . SER A 1 101 ? -4.931 -4.375 3.437 1.00 86.62 101 SER A N 1
ATOM 772 C CA . SER A 1 101 ? -4.088 -3.583 2.532 1.00 86.62 101 SER A CA 1
ATOM 773 C C . SER A 1 101 ? -2.724 -4.232 2.310 1.00 86.62 101 SER A C 1
ATOM 775 O O . SER A 1 101 ? -2.217 -4.212 1.194 1.00 86.62 101 SER A O 1
ATOM 777 N N . LEU A 1 102 ? -2.146 -4.860 3.341 1.00 86.56 102 LEU A N 1
ATOM 778 C CA . LEU A 1 102 ? -0.890 -5.601 3.218 1.00 86.56 102 LEU A CA 1
ATOM 779 C C . LEU A 1 102 ? -1.030 -6.810 2.293 1.00 86.56 102 LEU A C 1
ATOM 781 O O . LEU A 1 102 ? -0.102 -7.090 1.547 1.00 86.56 102 LEU A O 1
ATOM 785 N N . VAL A 1 103 ? -2.176 -7.497 2.293 1.00 88.81 103 VAL A N 1
ATOM 786 C CA . VAL A 1 103 ? -2.436 -8.602 1.353 1.00 88.81 103 VAL A CA 1
ATOM 787 C C . VAL A 1 103 ? -2.480 -8.095 -0.089 1.00 88.81 103 VAL A C 1
ATOM 789 O O . VAL A 1 103 ? -1.823 -8.670 -0.955 1.00 88.81 103 VAL A O 1
ATOM 792 N N . ALA A 1 104 ? -3.207 -7.003 -0.346 1.00 86.44 104 ALA A N 1
ATOM 793 C CA . ALA A 1 104 ? -3.282 -6.406 -1.679 1.00 86.44 104 ALA A CA 1
ATOM 794 C C . ALA A 1 104 ? -1.904 -5.923 -2.169 1.00 86.44 104 ALA A C 1
ATOM 796 O O . ALA A 1 104 ? -1.493 -6.256 -3.280 1.00 86.44 104 ALA A O 1
ATOM 797 N N . LEU A 1 105 ? -1.156 -5.215 -1.315 1.00 86.44 105 LEU A N 1
ATOM 798 C CA . LEU A 1 105 ? 0.196 -4.741 -1.620 1.00 86.44 105 LEU A CA 1
ATOM 799 C C . LEU A 1 105 ? 1.188 -5.890 -1.815 1.00 86.44 105 LEU A C 1
ATOM 801 O O . LEU A 1 105 ? 1.996 -5.843 -2.736 1.00 86.44 105 LEU A O 1
ATOM 805 N N . ALA A 1 106 ? 1.133 -6.932 -0.983 1.00 85.88 106 ALA A N 1
ATOM 806 C CA . ALA A 1 106 ? 2.015 -8.087 -1.116 1.00 85.88 106 ALA A CA 1
ATOM 807 C C . ALA A 1 106 ? 1.768 -8.827 -2.434 1.00 85.88 106 ALA A C 1
ATOM 809 O O . ALA A 1 106 ? 2.732 -9.185 -3.107 1.00 85.88 106 ALA A O 1
ATOM 810 N N . SER A 1 107 ? 0.503 -9.006 -2.829 1.00 86.06 107 SER A N 1
ATOM 811 C CA . SER A 1 107 ? 0.146 -9.575 -4.134 1.00 86.06 107 SER A CA 1
ATOM 812 C C . SER A 1 107 ? 0.724 -8.737 -5.276 1.00 86.06 107 SER A C 1
ATOM 814 O O . SER A 1 107 ? 1.438 -9.261 -6.129 1.00 86.06 107 SER A O 1
ATOM 816 N N . PHE A 1 108 ? 0.512 -7.418 -5.229 1.00 84.19 108 PHE A N 1
ATOM 817 C CA . PHE A 1 108 ? 1.000 -6.486 -6.243 1.00 84.19 108 PHE A CA 1
ATOM 818 C C . PHE A 1 108 ? 2.532 -6.488 -6.363 1.00 84.19 108 PHE A C 1
ATOM 820 O O . PHE A 1 108 ? 3.066 -6.621 -7.460 1.00 84.19 108 PHE A O 1
ATOM 827 N N . ILE A 1 109 ? 3.262 -6.385 -5.248 1.00 83.44 109 ILE A N 1
ATOM 828 C CA . ILE A 1 109 ? 4.735 -6.360 -5.244 1.00 83.44 109 ILE A CA 1
ATOM 829 C C . ILE A 1 109 ? 5.307 -7.705 -5.699 1.00 83.44 109 ILE A C 1
ATOM 831 O O . ILE A 1 109 ? 6.260 -7.734 -6.473 1.00 83.44 109 ILE A O 1
ATOM 835 N N . THR A 1 110 ? 4.725 -8.819 -5.249 1.00 83.88 110 THR A N 1
ATOM 836 C CA . THR A 1 110 ? 5.184 -10.159 -5.645 1.00 83.88 110 THR A CA 1
ATOM 837 C C . THR A 1 110 ? 5.059 -10.343 -7.152 1.00 83.88 110 THR A C 1
ATOM 839 O O . THR A 1 110 ? 5.986 -10.829 -7.793 1.00 83.88 110 THR A O 1
ATOM 842 N N . LEU A 1 111 ? 3.948 -9.901 -7.739 1.00 82.56 111 LEU A N 1
ATOM 843 C CA . LEU A 1 111 ? 3.741 -10.005 -9.180 1.00 82.56 111 LEU A CA 1
ATOM 844 C C . LEU A 1 111 ? 4.610 -9.049 -9.971 1.00 82.56 111 LEU A C 1
ATOM 846 O O . LEU A 1 111 ? 5.110 -9.448 -11.013 1.00 82.56 111 LEU A O 1
ATOM 850 N N . ASN A 1 112 ? 4.885 -7.860 -9.445 1.00 79.38 112 ASN A N 1
ATOM 851 C CA . ASN A 1 112 ? 5.879 -6.975 -10.039 1.00 79.38 112 ASN A CA 1
ATOM 852 C C . ASN A 1 112 ? 7.284 -7.585 -10.054 1.00 79.38 112 ASN A C 1
ATOM 854 O O . ASN A 1 112 ? 7.996 -7.481 -11.049 1.00 79.38 112 ASN A O 1
ATOM 858 N N . GLY A 1 113 ? 7.669 -8.283 -8.983 1.00 77.62 113 GLY A N 1
ATOM 859 C CA . GLY A 1 113 ? 8.943 -8.999 -8.929 1.00 77.62 113 GLY A CA 1
ATOM 860 C C . GLY A 1 113 ? 9.034 -10.176 -9.908 1.00 77.62 113 GLY A C 1
ATOM 861 O O . GLY A 1 113 ? 10.117 -10.460 -10.408 1.00 77.62 113 GLY A O 1
ATOM 862 N N . VAL A 1 114 ? 7.917 -10.860 -10.187 1.00 78.94 114 VAL A N 1
ATOM 863 C CA . VAL A 1 114 ? 7.886 -12.068 -11.038 1.00 78.94 114 VAL A CA 1
ATOM 864 C C . VAL A 1 114 ? 7.607 -11.751 -12.511 1.00 78.94 114 VAL A C 1
ATOM 866 O O . VAL A 1 114 ? 8.241 -12.324 -13.391 1.00 78.94 114 VAL A O 1
ATOM 869 N N . SER A 1 115 ? 6.648 -10.865 -12.777 1.00 72.69 115 SER A N 1
ATOM 870 C CA . SER A 1 115 ? 6.066 -10.590 -14.102 1.00 72.69 115 SER A CA 1
ATOM 871 C C . SER A 1 115 ? 6.387 -9.183 -14.624 1.00 72.69 115 SER A C 1
ATOM 873 O O . SER A 1 115 ? 5.867 -8.791 -15.664 1.00 72.69 115 SER A O 1
ATOM 875 N N . GLY A 1 116 ? 7.240 -8.414 -13.935 1.00 74.94 116 GLY A N 1
ATOM 876 C CA . GLY A 1 116 ? 7.580 -7.038 -14.317 1.00 74.94 116 GLY A CA 1
ATOM 877 C C . GLY A 1 116 ? 6.441 -6.047 -14.066 1.00 74.94 116 GLY A C 1
ATOM 878 O O . GLY A 1 116 ? 5.519 -6.355 -13.323 1.00 74.94 116 GLY A O 1
ATOM 879 N N . HIS A 1 117 ? 6.504 -4.860 -14.675 1.00 74.44 117 HIS A N 1
ATOM 880 C CA . HIS A 1 117 ? 5.491 -3.801 -14.523 1.00 74.44 117 HIS A CA 1
ATOM 881 C C . HIS A 1 117 ? 4.458 -3.767 -15.667 1.00 74.44 117 HIS A C 1
ATOM 883 O O . HIS A 1 117 ? 3.308 -3.397 -15.448 1.00 74.44 117 HIS A O 1
ATOM 889 N N . LEU A 1 118 ? 4.819 -4.326 -16.826 1.00 72.44 118 LEU A N 1
ATOM 890 C CA . LEU A 1 118 ? 4.003 -4.398 -18.047 1.00 72.44 118 LEU A CA 1
ATOM 891 C C . LEU A 1 118 ? 2.580 -4.963 -17.862 1.00 72.44 118 LEU A C 1
ATOM 893 O O . LEU A 1 118 ? 1.686 -4.684 -18.652 1.00 72.44 118 LEU A O 1
ATOM 897 N N . TRP A 1 119 ? 2.341 -5.791 -16.841 1.00 74.06 119 TRP A N 1
ATOM 898 C CA . TRP A 1 119 ? 1.035 -6.432 -16.640 1.00 74.06 119 TRP A CA 1
ATOM 899 C C . TRP A 1 119 ? -0.057 -5.487 -16.116 1.00 74.06 119 TRP A C 1
ATOM 901 O O . TRP A 1 119 ? -1.228 -5.865 -16.163 1.00 74.06 119 TRP A O 1
ATOM 911 N N . TYR A 1 120 ? 0.301 -4.308 -15.588 1.00 73.50 120 TYR A N 1
ATOM 912 C CA . TYR A 1 120 ? -0.658 -3.333 -15.047 1.00 73.50 120 TYR A CA 1
ATOM 913 C C . TYR A 1 120 ? -0.613 -1.951 -15.722 1.00 73.50 120 TYR A C 1
ATOM 915 O O . TYR A 1 120 ? -1.445 -1.111 -15.383 1.00 73.50 120 TYR A O 1
ATOM 923 N N . GLU A 1 121 ? 0.302 -1.724 -16.670 1.00 68.62 121 GLU A N 1
ATOM 924 C CA . GLU A 1 121 ? 0.454 -0.453 -17.405 1.00 68.62 121 GLU A CA 1
ATOM 925 C C . GLU A 1 121 ? -0.817 -0.046 -18.155 1.00 68.62 121 GLU A C 1
ATOM 927 O O . GLU A 1 121 ? -1.298 1.065 -17.999 1.00 68.62 121 GLU A O 1
ATOM 932 N N . GLY A 1 122 ? -1.453 -0.968 -18.883 1.00 65.75 122 GLY A N 1
ATOM 933 C CA . GLY A 1 122 ? -2.714 -0.674 -19.584 1.00 65.75 122 GLY A CA 1
ATOM 934 C C . GLY A 1 122 ? -3.948 -0.574 -18.675 1.00 65.75 122 GLY A C 1
ATOM 935 O O . GLY A 1 122 ? -5.082 -0.579 -19.162 1.00 65.75 122 GLY A O 1
ATOM 936 N N . GLY A 1 123 ? -3.759 -0.622 -17.353 1.00 69.56 123 GLY A N 1
ATOM 937 C CA . GLY A 1 123 ? -4.833 -0.606 -16.370 1.00 69.56 123 GLY A CA 1
ATOM 938 C C . GLY A 1 123 ? -5.301 0.809 -16.045 1.00 69.56 123 GLY A C 1
ATOM 939 O O . GLY A 1 123 ? -4.502 1.737 -15.953 1.00 69.56 123 GLY A O 1
ATOM 940 N N . PHE A 1 124 ? -6.595 0.949 -15.738 1.00 72.62 124 PHE A N 1
ATOM 941 C CA . PHE A 1 124 ? -7.213 2.228 -15.356 1.00 72.62 124 PHE A CA 1
ATOM 942 C C . PHE A 1 124 ? -6.435 2.980 -14.262 1.00 72.62 124 PHE A C 1
ATOM 944 O O . PHE A 1 124 ? -6.372 4.208 -14.266 1.00 72.62 124 PHE A O 1
ATOM 951 N N . PHE A 1 125 ? -5.857 2.253 -13.299 1.00 73.94 125 PHE A N 1
ATOM 952 C CA . PHE A 1 125 ? -5.094 2.864 -12.214 1.00 73.94 125 PHE A CA 1
ATOM 953 C C . PHE A 1 125 ? -3.773 3.492 -12.676 1.00 73.94 125 PHE A C 1
ATOM 955 O O . PHE A 1 125 ? -3.418 4.553 -12.173 1.00 73.94 125 PHE A O 1
ATOM 962 N N . HIS A 1 126 ? -3.041 2.850 -13.588 1.00 71.44 126 HIS A N 1
ATOM 963 C CA . HIS A 1 126 ? -1.755 3.359 -14.072 1.00 71.44 126 HIS A CA 1
ATOM 964 C C . HIS A 1 126 ? -1.976 4.507 -15.054 1.00 71.44 126 HIS A C 1
ATOM 966 O O . HIS A 1 126 ? -1.472 5.603 -14.824 1.00 71.44 126 HIS A O 1
ATOM 972 N N . GLU A 1 127 ? -2.850 4.318 -16.035 1.00 73.00 127 GLU A N 1
ATOM 973 C CA . GLU A 1 127 ? -3.146 5.337 -17.037 1.00 73.00 127 GLU A CA 1
ATOM 974 C C . GLU A 1 127 ? -3.833 6.567 -16.433 1.00 73.00 127 GLU A C 1
ATOM 976 O O . GLU A 1 127 ? -3.456 7.702 -16.712 1.00 73.00 127 GLU A O 1
ATOM 981 N N . GLY A 1 128 ? -4.770 6.369 -15.500 1.00 74.19 128 GLY A N 1
ATOM 982 C CA . GLY A 1 128 ? -5.380 7.473 -14.761 1.00 74.19 128 GLY A CA 1
ATOM 983 C C . GLY A 1 128 ? -4.367 8.254 -13.915 1.00 74.19 128 GLY A C 1
ATOM 984 O O . GLY A 1 128 ? -4.486 9.475 -13.778 1.00 74.19 128 GLY A O 1
ATOM 985 N N . LEU A 1 129 ? -3.351 7.579 -13.364 1.00 73.94 129 LEU A N 1
ATOM 986 C CA . LEU A 1 129 ? -2.253 8.244 -12.662 1.00 73.94 129 LEU A CA 1
ATOM 987 C C . LEU A 1 129 ? -1.337 8.982 -13.643 1.00 73.94 129 LEU A C 1
ATOM 989 O O . LEU A 1 129 ? -0.891 10.081 -13.321 1.00 73.94 129 LEU A O 1
ATOM 993 N N . ASN A 1 130 ? -1.096 8.411 -14.825 1.00 73.81 130 ASN A N 1
ATOM 994 C CA . ASN A 1 130 ? -0.286 9.010 -15.879 1.00 73.81 130 ASN A CA 1
ATOM 995 C C . ASN A 1 130 ? -0.937 10.299 -16.403 1.00 73.81 130 ASN A C 1
ATOM 997 O O . ASN A 1 130 ? -0.305 11.351 -16.393 1.00 73.81 130 ASN A O 1
ATOM 1001 N N . MET A 1 131 ? -2.241 10.267 -16.695 1.00 74.12 131 MET A N 1
ATOM 1002 C CA . MET A 1 131 ? -3.030 11.449 -17.062 1.00 74.12 131 MET A CA 1
ATOM 1003 C C . MET A 1 131 ? -3.003 12.525 -15.967 1.00 74.12 131 MET A C 1
ATOM 1005 O O . MET A 1 131 ? -2.866 13.719 -16.240 1.00 74.12 131 MET A O 1
ATOM 1009 N N . ALA A 1 132 ? -3.128 12.125 -14.697 1.00 76.88 132 ALA A N 1
ATOM 1010 C CA . ALA A 1 132 ? -3.047 13.064 -13.582 1.00 76.88 132 ALA A CA 1
ATOM 1011 C C . ALA A 1 132 ? -1.640 13.675 -13.460 1.00 76.88 132 ALA A C 1
ATOM 1013 O O . ALA A 1 132 ? -1.511 14.887 -13.269 1.00 76.88 132 ALA A O 1
ATOM 1014 N N . ALA A 1 133 ? -0.591 12.865 -13.604 1.00 73.38 133 ALA A N 1
ATOM 1015 C CA . ALA A 1 133 ? 0.796 13.313 -13.587 1.00 73.38 133 ALA A CA 1
ATOM 1016 C C . ALA A 1 133 ? 1.097 14.271 -14.747 1.00 73.38 133 ALA A C 1
ATOM 1018 O O . ALA A 1 133 ? 1.719 15.312 -14.529 1.00 73.38 133 ALA A O 1
ATOM 1019 N N . GLU A 1 134 ? 0.584 13.985 -15.941 1.00 75.69 134 GLU A N 1
ATOM 1020 C CA . GLU A 1 134 ? 0.687 14.855 -17.108 1.00 75.69 134 GLU A CA 1
ATOM 1021 C C . GLU A 1 134 ? -0.013 16.199 -16.871 1.00 75.69 134 GLU A C 1
ATOM 1023 O O . GLU A 1 134 ? 0.572 17.258 -17.101 1.00 75.69 134 GLU A O 1
ATOM 1028 N N . SER A 1 135 ? -1.224 16.175 -16.304 1.00 76.31 135 SER A N 1
ATOM 1029 C CA . SER A 1 135 ? -2.003 17.387 -16.025 1.00 76.31 135 SER A CA 1
ATOM 1030 C C . SER A 1 135 ? -1.348 18.329 -15.003 1.00 76.31 135 SER A C 1
ATOM 1032 O O . SER A 1 135 ? -1.581 19.538 -15.036 1.00 76.31 135 SER A O 1
ATOM 1034 N N . ILE A 1 136 ? -0.526 17.793 -14.093 1.00 76.62 136 ILE A N 1
ATOM 1035 C CA . ILE A 1 136 ? 0.122 18.552 -13.010 1.00 76.62 136 ILE A CA 1
ATOM 1036 C C . ILE A 1 136 ? 1.563 18.936 -13.380 1.00 76.62 136 ILE A C 1
ATOM 1038 O O . ILE A 1 136 ? 2.032 20.011 -13.004 1.00 76.62 136 ILE A O 1
ATOM 1042 N N . GLY A 1 137 ? 2.279 18.055 -14.078 1.00 63.75 137 GLY A N 1
ATOM 1043 C CA . GLY A 1 137 ? 3.727 18.122 -14.280 1.00 63.75 137 GLY A CA 1
ATOM 1044 C C . GLY A 1 137 ? 4.195 18.242 -15.730 1.00 63.75 137 GLY A C 1
ATOM 1045 O O . GLY A 1 137 ? 5.392 18.433 -15.960 1.00 63.75 137 GLY A O 1
ATOM 1046 N N . GLY A 1 138 ? 3.284 18.134 -16.701 1.00 64.00 138 GLY A N 1
ATOM 1047 C CA . GLY A 1 138 ? 3.592 18.028 -18.128 1.00 64.00 138 GLY A CA 1
ATOM 1048 C C . GLY A 1 138 ? 4.301 16.718 -18.502 1.00 64.00 138 GLY A C 1
ATOM 1049 O O . GLY A 1 138 ? 4.608 15.885 -17.647 1.00 64.00 138 GLY A O 1
ATOM 1050 N N . ALA A 1 139 ? 4.644 16.569 -19.786 1.00 60.72 139 ALA A N 1
ATOM 1051 C CA . ALA A 1 139 ? 5.272 15.375 -20.384 1.00 60.72 139 ALA A CA 1
ATOM 1052 C C . ALA A 1 139 ? 6.652 14.966 -19.805 1.00 60.72 139 ALA A C 1
ATOM 1054 O O . ALA A 1 139 ? 7.308 14.065 -20.313 1.00 60.72 139 ALA A O 1
ATOM 1055 N N . ARG A 1 140 ? 7.143 15.660 -18.769 1.00 57.72 140 ARG A N 1
ATOM 1056 C CA . ARG A 1 140 ? 8.378 15.322 -18.042 1.00 57.72 140 ARG A CA 1
ATOM 1057 C C . ARG A 1 140 ? 8.143 14.471 -16.793 1.00 57.72 140 ARG A C 1
ATOM 1059 O O . ARG A 1 140 ? 9.112 13.941 -16.258 1.00 57.72 140 ARG A O 1
ATOM 1066 N N . ILE A 1 141 ? 6.906 14.429 -16.291 1.00 57.72 141 ILE A N 1
ATOM 1067 C CA . ILE A 1 141 ? 6.509 13.654 -15.103 1.00 57.72 141 ILE A CA 1
ATOM 1068 C C . ILE A 1 141 ? 5.598 12.483 -15.491 1.00 57.72 141 ILE A C 1
ATOM 1070 O O . ILE A 1 141 ? 5.613 11.464 -14.804 1.00 57.72 141 ILE A O 1
ATOM 1074 N N . ALA A 1 142 ? 4.848 12.618 -16.589 1.00 57.75 142 ALA A N 1
ATOM 1075 C CA . ALA A 1 142 ? 4.213 11.484 -17.252 1.00 57.75 142 ALA A CA 1
ATOM 1076 C C . ALA A 1 142 ? 5.279 10.484 -17.733 1.00 57.75 142 ALA A C 1
ATOM 1078 O O . ALA A 1 142 ? 6.423 10.877 -17.995 1.00 57.75 142 ALA A O 1
ATOM 1079 N N . GLU A 1 143 ? 4.921 9.202 -17.812 1.00 55.25 143 GLU A N 1
ATOM 1080 C CA . GLU A 1 143 ? 5.804 8.179 -18.371 1.00 55.25 143 GLU A CA 1
ATOM 1081 C C . GLU A 1 143 ? 6.311 8.623 -19.746 1.00 55.25 143 GLU A C 1
ATOM 1083 O O . GLU A 1 143 ? 5.550 9.088 -20.593 1.00 55.25 143 GLU A O 1
ATOM 1088 N N . ALA A 1 144 ? 7.628 8.529 -19.946 1.00 51.47 144 ALA A N 1
ATOM 1089 C CA . ALA A 1 144 ? 8.204 8.757 -21.257 1.00 51.47 144 ALA A CA 1
ATOM 1090 C C . ALA A 1 144 ? 7.691 7.659 -22.195 1.00 51.47 144 ALA A C 1
ATOM 1092 O O . ALA A 1 144 ? 7.776 6.484 -21.842 1.00 51.47 144 ALA A O 1
ATOM 1093 N N . ASP A 1 145 ? 7.220 8.050 -23.381 1.00 50.78 145 ASP A N 1
ATOM 1094 C CA . ASP A 1 145 ? 6.922 7.165 -24.512 1.00 50.78 145 ASP A CA 1
ATOM 1095 C C . ASP A 1 145 ? 8.219 6.468 -24.961 1.00 50.78 145 ASP A C 1
ATOM 1097 O O . ASP A 1 145 ? 8.882 6.843 -25.932 1.00 50.78 145 ASP A O 1
ATOM 1101 N N . ILE A 1 146 ? 8.677 5.494 -24.178 1.00 51.28 146 ILE A N 1
ATOM 1102 C CA . ILE A 1 146 ? 9.784 4.630 -24.549 1.00 51.28 146 ILE A CA 1
ATOM 1103 C C . ILE A 1 146 ? 9.131 3.449 -25.261 1.00 51.28 146 ILE A C 1
ATOM 1105 O O . ILE A 1 146 ? 8.472 2.642 -24.603 1.00 51.28 146 ILE A O 1
ATOM 1109 N N . PRO A 1 147 ? 9.276 3.324 -26.593 1.00 47.19 147 PRO A N 1
ATOM 1110 C CA . PRO A 1 147 ? 8.691 2.210 -27.316 1.00 47.19 147 PRO A CA 1
ATOM 1111 C C . PRO A 1 147 ? 9.197 0.897 -26.711 1.00 47.19 147 PRO A C 1
ATOM 1113 O O . PRO A 1 147 ? 10.403 0.634 -26.667 1.00 47.19 147 PRO A O 1
ATOM 1116 N N . ILE A 1 148 ? 8.248 0.075 -26.255 1.00 51.50 148 ILE A N 1
ATOM 1117 C CA . ILE A 1 148 ? 8.437 -1.189 -25.517 1.00 51.50 148 ILE A CA 1
ATOM 1118 C C . ILE A 1 148 ? 9.329 -2.185 -26.294 1.00 51.50 148 ILE A C 1
ATOM 1120 O O . ILE A 1 148 ? 9.883 -3.123 -25.727 1.00 51.50 148 ILE A O 1
ATOM 1124 N N . GLU A 1 149 ? 9.551 -1.957 -27.591 1.00 46.97 149 GLU A N 1
ATOM 1125 C CA . GLU A 1 149 ? 10.478 -2.732 -28.422 1.00 46.97 149 GLU A CA 1
ATOM 1126 C C . GLU A 1 149 ? 11.969 -2.522 -28.084 1.00 46.97 149 GLU A C 1
ATOM 1128 O O . GLU A 1 149 ? 12.777 -3.408 -28.365 1.00 46.97 149 GLU A O 1
ATOM 1133 N N . GLN A 1 150 ? 12.366 -1.394 -27.477 1.00 42.81 150 GLN A N 1
ATOM 1134 C CA . GLN A 1 150 ? 13.783 -1.089 -27.211 1.00 42.81 150 GLN A CA 1
ATOM 1135 C C . GLN A 1 150 ? 14.322 -1.644 -25.887 1.00 42.81 150 GLN A C 1
ATOM 1137 O O . GLN A 1 150 ? 15.539 -1.765 -25.732 1.00 42.81 150 GLN A O 1
ATOM 1142 N N . ILE A 1 151 ? 13.456 -2.044 -24.957 1.00 46.28 151 ILE A N 1
ATOM 1143 C CA . ILE A 1 151 ? 13.862 -2.726 -23.727 1.00 46.28 151 ILE A CA 1
ATOM 1144 C C . ILE A 1 151 ? 13.408 -4.174 -23.881 1.00 46.28 151 ILE A C 1
ATOM 1146 O O . ILE A 1 151 ? 12.220 -4.461 -23.821 1.00 46.28 151 ILE A O 1
ATOM 1150 N N . GLY A 1 152 ? 14.347 -5.095 -24.119 1.00 45.59 152 GLY A N 1
ATOM 1151 C CA . GLY A 1 152 ? 14.11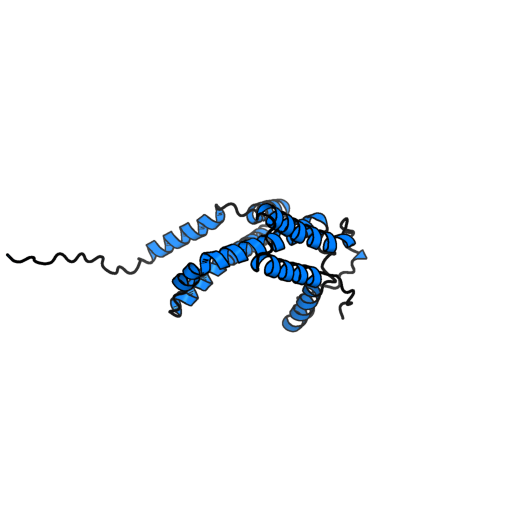6 -6.536 -24.326 1.00 45.59 152 GLY A CA 1
ATOM 1152 C C . GLY A 1 152 ? 13.557 -7.286 -23.106 1.00 45.59 152 GLY A C 1
ATOM 1153 O O . GLY A 1 152 ? 13.972 -8.402 -22.804 1.00 45.59 152 GLY A O 1
ATOM 1154 N N . GLN A 1 153 ? 12.631 -6.675 -22.380 1.00 52.50 153 GLN A N 1
ATOM 1155 C CA . GLN A 1 153 ? 12.064 -7.111 -21.124 1.00 52.50 153 GLN A CA 1
ATOM 1156 C C . GLN A 1 153 ? 10.648 -7.632 -21.377 1.00 52.50 153 GLN A C 1
ATOM 1158 O O . GLN A 1 153 ? 9.686 -7.179 -20.772 1.00 52.50 153 GLN A O 1
ATOM 1163 N N . LYS A 1 154 ? 10.513 -8.632 -22.264 1.00 54.06 154 LYS A N 1
ATOM 1164 C CA . LYS A 1 154 ? 9.330 -9.506 -22.267 1.00 54.06 154 LYS A CA 1
ATOM 1165 C C . LYS A 1 154 ? 9.344 -10.272 -20.947 1.00 54.06 154 LYS A C 1
ATOM 1167 O O . LYS A 1 154 ? 9.908 -11.361 -20.848 1.00 54.06 154 LYS A O 1
ATOM 1172 N N . ALA A 1 155 ? 8.808 -9.652 -19.902 1.00 58.78 155 ALA A N 1
ATOM 1173 C CA . ALA A 1 155 ? 8.690 -10.292 -18.614 1.00 58.78 155 ALA A CA 1
ATOM 1174 C C . ALA A 1 155 ? 7.791 -11.530 -18.773 1.00 58.78 155 ALA A C 1
ATOM 1176 O O . ALA A 1 155 ? 6.750 -11.468 -19.442 1.00 58.78 155 ALA A O 1
ATOM 1177 N N . PRO A 1 156 ? 8.203 -12.684 -18.231 1.00 62.31 156 PRO A N 1
ATOM 1178 C CA . PRO A 1 156 ? 7.428 -13.902 -18.364 1.00 62.31 156 PRO A CA 1
ATOM 1179 C C . PRO A 1 156 ? 6.055 -13.701 -17.708 1.00 62.31 156 PRO A C 1
ATOM 1181 O O . PRO A 1 156 ? 5.956 -13.144 -16.619 1.00 62.31 156 PRO A O 1
ATOM 1184 N N . PHE A 1 157 ? 4.996 -14.164 -18.377 1.00 65.06 157 PHE A N 1
ATOM 1185 C CA . PHE A 1 157 ? 3.614 -14.142 -17.874 1.00 65.06 157 PHE A CA 1
ATOM 1186 C C . PHE A 1 157 ? 2.957 -12.758 -17.710 1.00 65.06 157 PHE A C 1
ATOM 1188 O O . PHE A 1 157 ? 1.946 -12.670 -17.018 1.00 65.06 157 PHE A O 1
ATOM 1195 N N . ALA A 1 158 ? 3.443 -11.702 -18.377 1.00 66.75 158 ALA A N 1
ATOM 1196 C CA . ALA A 1 158 ? 2.837 -10.364 -18.303 1.00 66.75 158 ALA A CA 1
ATOM 1197 C C . ALA A 1 158 ? 1.314 -10.361 -18.585 1.00 66.75 158 ALA A C 1
ATOM 1199 O O . ALA A 1 158 ? 0.544 -9.803 -17.810 1.00 66.75 158 ALA A O 1
ATOM 1200 N N . GLU A 1 159 ? 0.849 -11.093 -19.604 1.00 70.12 159 GLU A N 1
ATOM 1201 C CA . GLU A 1 159 ? -0.588 -11.218 -19.928 1.00 70.12 159 GLU A CA 1
ATOM 1202 C C . GLU A 1 159 ? -1.415 -11.920 -18.832 1.00 70.12 159 GLU A C 1
ATOM 1204 O O . GLU A 1 159 ? -2.627 -11.738 -18.720 1.00 70.12 159 GLU A O 1
ATOM 1209 N N . TRP A 1 160 ? -0.760 -12.730 -17.998 1.00 73.12 160 TRP A N 1
ATOM 1210 C CA . TRP A 1 160 ? -1.385 -13.472 -16.904 1.00 73.12 160 TRP A CA 1
ATOM 1211 C C . TRP A 1 160 ? -1.226 -12.760 -15.559 1.00 73.12 160 TRP A C 1
ATOM 1213 O O . TRP A 1 160 ? -1.846 -13.187 -14.586 1.00 73.12 160 TRP A O 1
ATOM 1223 N N . GLY A 1 161 ? -0.440 -11.679 -15.483 1.00 76.25 161 GLY A N 1
ATOM 1224 C CA . GLY A 1 161 ? -0.158 -10.956 -14.242 1.00 76.25 161 GLY A CA 1
ATOM 1225 C C . GLY A 1 161 ? -1.428 -10.433 -13.571 1.00 76.25 161 GLY A C 1
ATOM 1226 O O . GLY A 1 161 ? -1.613 -10.622 -12.367 1.00 76.25 161 GLY A O 1
ATOM 1227 N N . PHE A 1 162 ? -2.370 -9.901 -14.359 1.00 78.62 162 PHE A N 1
ATOM 1228 C CA . PHE A 1 162 ? -3.690 -9.495 -13.870 1.00 78.62 162 PHE A CA 1
ATOM 1229 C C . PHE A 1 162 ? -4.449 -10.667 -13.215 1.00 78.62 162 PHE A C 1
ATOM 1231 O O . PHE A 1 162 ? -4.882 -10.578 -12.061 1.00 78.62 162 PHE A O 1
ATOM 1238 N N . TRP A 1 163 ? -4.567 -11.794 -13.924 1.00 80.75 163 TRP A N 1
ATOM 1239 C CA . TRP A 1 163 ? -5.255 -12.985 -13.422 1.00 80.75 163 TRP A CA 1
ATOM 1240 C C . TRP A 1 163 ? -4.562 -13.569 -12.194 1.00 80.75 163 TRP A C 1
ATOM 1242 O O . TRP A 1 163 ? -5.230 -13.989 -11.250 1.00 80.75 163 TRP A O 1
ATOM 1252 N N . ALA A 1 164 ? -3.232 -13.552 -12.168 1.00 84.12 164 ALA A N 1
ATOM 1253 C CA . ALA A 1 164 ? -2.440 -14.000 -11.037 1.00 84.12 164 ALA A CA 1
ATOM 1254 C C . ALA A 1 164 ? -2.662 -13.112 -9.801 1.00 84.12 164 ALA A C 1
ATOM 1256 O O . ALA A 1 164 ? -2.809 -13.642 -8.701 1.00 84.12 164 ALA A O 1
ATOM 1257 N N . ASN A 1 165 ? -2.784 -11.788 -9.963 1.00 83.56 165 ASN A N 1
ATOM 1258 C CA . ASN A 1 165 ? -3.114 -10.861 -8.870 1.00 83.56 165 ASN A CA 1
ATOM 1259 C C . ASN A 1 165 ? -4.497 -11.145 -8.297 1.00 83.56 165 ASN A C 1
ATOM 1261 O O . ASN A 1 165 ? -4.699 -11.195 -7.079 1.00 83.56 165 ASN A O 1
ATOM 1265 N N . PHE A 1 166 ? -5.451 -11.377 -9.189 1.00 84.12 166 PHE A N 1
ATOM 1266 C CA . PHE A 1 166 ? -6.812 -11.699 -8.811 1.00 84.12 166 PHE A CA 1
ATOM 1267 C C . PHE A 1 166 ? -6.894 -13.039 -8.074 1.00 84.12 166 PHE A C 1
ATOM 1269 O O . PHE A 1 166 ? -7.486 -13.134 -7.000 1.00 84.12 166 PHE A O 1
ATOM 1276 N N . LEU A 1 167 ? -6.229 -14.069 -8.596 1.00 87.56 167 LEU A N 1
ATOM 1277 C CA . LEU A 1 167 ? -6.187 -15.395 -7.987 1.00 87.56 167 LEU A CA 1
ATOM 1278 C C . LEU A 1 167 ? -5.449 -15.402 -6.648 1.00 87.56 167 LEU A C 1
ATOM 1280 O O . LEU A 1 167 ? -5.893 -16.087 -5.731 1.00 87.56 167 LEU A O 1
ATOM 1284 N N . LEU A 1 168 ? -4.362 -14.643 -6.495 1.00 87.44 168 LEU A N 1
ATOM 1285 C CA . LEU A 1 168 ? -3.630 -14.553 -5.230 1.00 87.44 168 LEU A CA 1
ATOM 1286 C C . LEU A 1 168 ? -4.472 -13.878 -4.146 1.00 87.44 168 LEU A C 1
ATOM 1288 O O . LEU A 1 168 ? -4.620 -14.419 -3.048 1.00 87.44 168 LEU A O 1
ATOM 1292 N N . THR A 1 169 ? -5.076 -12.731 -4.453 1.00 86.44 169 THR A N 1
ATOM 1293 C CA . THR A 1 169 ? -5.918 -11.999 -3.494 1.00 86.44 169 THR A CA 1
ATOM 1294 C C . THR A 1 169 ? -7.180 -12.783 -3.121 1.00 86.44 169 THR A C 1
ATOM 1296 O O . THR A 1 169 ? -7.495 -12.914 -1.933 1.00 86.44 169 THR A O 1
ATOM 1299 N N . LEU A 1 170 ? -7.861 -13.392 -4.098 1.00 87.88 170 LEU A N 1
ATOM 1300 C CA . LEU A 1 170 ? -9.000 -14.277 -3.845 1.00 87.88 170 LEU A CA 1
ATOM 1301 C C . LEU A 1 170 ? -8.593 -15.574 -3.148 1.00 87.88 170 LEU A C 1
ATOM 1303 O O . LEU A 1 170 ? -9.339 -16.058 -2.303 1.00 87.88 170 LEU A O 1
ATOM 1307 N N . GLY A 1 171 ? -7.417 -16.122 -3.444 1.00 89.25 171 GLY A N 1
ATOM 1308 C CA . GLY A 1 171 ? -6.878 -17.315 -2.797 1.00 89.25 171 GLY A CA 1
ATOM 1309 C C . GLY A 1 171 ? -6.641 -17.095 -1.305 1.00 89.25 171 GLY A C 1
ATOM 1310 O O . GLY A 1 171 ? -7.051 -17.917 -0.484 1.00 89.25 171 GLY A O 1
ATOM 1311 N N . VAL A 1 172 ? -6.068 -15.946 -0.928 1.00 88.88 172 VAL A N 1
ATOM 1312 C CA . VAL A 1 172 ? -5.898 -15.554 0.482 1.00 88.88 172 VAL A CA 1
ATOM 1313 C C . VAL A 1 172 ? -7.252 -15.350 1.162 1.00 88.88 172 VAL A C 1
ATOM 1315 O O . VAL A 1 172 ? -7.453 -15.807 2.290 1.00 88.88 172 VAL A O 1
ATOM 1318 N N . LEU A 1 173 ? -8.210 -14.719 0.479 1.00 88.12 173 LEU A N 1
ATOM 1319 C CA . LEU A 1 173 ? -9.560 -14.526 1.005 1.00 88.12 173 LEU A CA 1
ATOM 1320 C C . LEU A 1 173 ? -10.311 -15.856 1.180 1.00 88.12 173 LEU A C 1
ATOM 1322 O O . LEU A 1 173 ? -10.966 -16.070 2.200 1.00 88.12 173 LEU A O 1
ATOM 1326 N N . PHE A 1 174 ? -10.184 -16.769 0.218 1.00 89.00 174 PHE A N 1
ATOM 1327 C CA . PHE A 1 174 ? -10.751 -18.113 0.272 1.00 89.00 174 PHE A CA 1
ATOM 1328 C C . PHE A 1 174 ? -10.145 -18.915 1.424 1.00 89.00 174 PHE A C 1
ATOM 1330 O O . PHE A 1 174 ? -10.875 -19.541 2.193 1.00 89.00 174 PHE A O 1
ATOM 1337 N N . TRP A 1 175 ? -8.823 -18.847 1.600 1.00 89.19 175 TRP A N 1
ATOM 1338 C CA . TRP A 1 175 ? -8.133 -19.469 2.726 1.00 89.19 175 TRP A CA 1
ATOM 1339 C C . TRP A 1 175 ? -8.616 -18.916 4.072 1.00 89.19 175 TRP A C 1
ATOM 1341 O O . TRP A 1 175 ? -8.904 -19.690 4.990 1.00 89.19 175 TRP A O 1
ATOM 1351 N N . TYR A 1 176 ? -8.775 -17.594 4.177 1.00 87.88 176 TYR A N 1
ATOM 1352 C CA . TYR A 1 176 ? -9.334 -16.946 5.360 1.00 87.88 176 TYR A CA 1
ATOM 1353 C C . TYR A 1 176 ? -10.759 -17.434 5.648 1.00 87.88 176 TYR A C 1
ATOM 1355 O O . TYR A 1 176 ? -11.039 -17.903 6.750 1.00 87.88 176 TYR A O 1
ATOM 1363 N N . TRP A 1 177 ? -11.643 -17.418 4.648 1.00 89.25 177 TRP A N 1
ATOM 1364 C CA . TRP A 1 177 ? -13.017 -17.911 4.769 1.00 89.25 177 TRP A CA 1
ATOM 1365 C C . TRP A 1 177 ? -13.077 -19.388 5.190 1.00 89.25 177 TRP A C 1
ATOM 1367 O O . TRP A 1 177 ? -13.857 -19.759 6.075 1.00 89.25 177 TRP A O 1
ATOM 1377 N N . TRP A 1 178 ? -12.212 -20.227 4.616 1.00 89.81 178 TRP A N 1
ATOM 1378 C CA . TRP A 1 178 ? -12.097 -21.639 4.970 1.00 89.81 178 TRP A CA 1
ATOM 1379 C C . TRP A 1 178 ? -11.687 -21.828 6.433 1.00 89.81 178 TRP A C 1
ATOM 1381 O O . TRP A 1 178 ? -12.294 -22.624 7.153 1.00 89.81 178 TRP A O 1
ATOM 1391 N N . LYS A 1 179 ? -10.694 -21.063 6.903 1.00 87.75 179 LYS A N 1
ATOM 1392 C CA . LYS A 1 179 ? -10.232 -21.085 8.298 1.00 87.75 179 LYS A CA 1
ATOM 1393 C C . LYS A 1 179 ? -11.246 -20.492 9.277 1.00 87.75 179 LYS A C 1
ATOM 1395 O O . LYS A 1 179 ? -11.325 -20.964 10.407 1.00 87.75 179 LYS A O 1
ATOM 1400 N N . SER A 1 180 ? -12.065 -19.533 8.855 1.00 83.38 180 SER A N 1
ATOM 1401 C CA . SER A 1 180 ? -13.119 -18.912 9.671 1.00 83.38 180 SER A CA 1
ATOM 1402 C C . SER A 1 180 ? -14.395 -19.758 9.809 1.00 83.38 180 SER A C 1
ATOM 1404 O O . SER A 1 180 ? -15.448 -19.242 10.186 1.00 83.38 180 SER A O 1
ATOM 1406 N N . GLY A 1 181 ? -14.335 -21.061 9.517 1.00 81.50 181 GLY A N 1
ATOM 1407 C CA . GLY A 1 181 ? -15.477 -21.965 9.658 1.00 81.50 181 GLY A CA 1
ATOM 1408 C C . GLY A 1 181 ? -16.541 -21.781 8.574 1.00 81.50 181 GLY A C 1
ATOM 1409 O O . GLY A 1 181 ? -17.709 -22.077 8.822 1.00 81.50 181 GLY A O 1
ATOM 1410 N N . ARG A 1 182 ? -16.147 -21.282 7.389 1.00 80.75 182 ARG A N 1
ATOM 1411 C CA . ARG A 1 182 ? -16.991 -21.134 6.187 1.00 80.75 182 ARG A CA 1
ATOM 1412 C C . ARG A 1 182 ? -18.229 -20.253 6.373 1.00 80.75 182 ARG A C 1
ATOM 1414 O O . ARG A 1 182 ? -19.226 -20.401 5.668 1.00 80.75 182 ARG A O 1
ATOM 1421 N N . ARG A 1 183 ? -18.185 -19.320 7.324 1.00 78.75 183 ARG A N 1
ATOM 1422 C CA . ARG A 1 183 ? -19.273 -18.364 7.553 1.00 78.75 183 ARG A CA 1
ATOM 1423 C C . ARG A 1 183 ? -19.092 -17.152 6.649 1.00 78.75 183 ARG A C 1
ATOM 1425 O O . ARG A 1 183 ? -18.063 -16.484 6.702 1.00 78.75 183 ARG A O 1
ATOM 1432 N N . PHE A 1 184 ? -20.112 -16.842 5.854 1.00 78.88 184 PHE A N 1
ATOM 1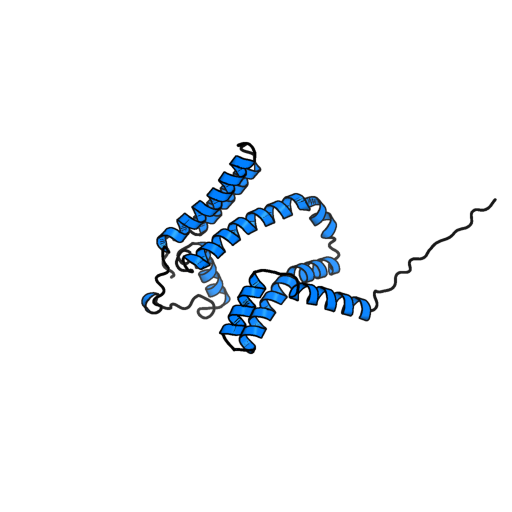433 C CA . PHE A 1 184 ? -20.183 -15.581 5.120 1.00 78.88 184 PHE A CA 1
ATOM 1434 C C . PHE A 1 184 ? -20.588 -14.464 6.080 1.00 78.88 184 PHE A C 1
ATOM 1436 O O . PHE A 1 184 ? -21.768 -14.183 6.278 1.00 78.88 184 PHE A O 1
ATOM 1443 N N . THR A 1 185 ? -19.597 -13.865 6.737 1.00 84.38 185 THR A N 1
ATOM 1444 C CA . THR A 1 185 ? -19.821 -12.664 7.540 1.00 84.38 185 THR A CA 1
ATOM 1445 C C . THR A 1 185 ? -19.834 -11.426 6.641 1.00 84.38 185 THR A C 1
ATOM 1447 O O . THR A 1 185 ? -19.309 -11.445 5.524 1.00 84.38 185 THR A O 1
ATOM 1450 N N . LYS A 1 186 ? -20.431 -10.329 7.124 1.00 84.88 186 LYS A N 1
ATOM 1451 C CA . LYS A 1 186 ? -20.496 -9.059 6.378 1.00 84.88 186 LYS A CA 1
ATOM 1452 C C . LYS A 1 186 ? -19.103 -8.563 5.981 1.00 84.88 186 LYS A C 1
ATOM 1454 O O . LYS A 1 186 ? -18.931 -7.998 4.910 1.00 84.88 186 LYS A O 1
ATOM 1459 N N . GLU A 1 187 ? -18.105 -8.819 6.819 1.00 81.00 187 GLU A N 1
ATOM 1460 C CA . GLU A 1 187 ? -16.714 -8.445 6.584 1.00 81.00 187 GLU A CA 1
ATOM 1461 C C . GLU A 1 187 ? -16.119 -9.170 5.376 1.00 81.00 187 GLU A C 1
ATOM 1463 O O . GLU A 1 187 ? -15.483 -8.524 4.552 1.00 81.00 187 GLU A O 1
ATOM 1468 N N . VAL A 1 188 ? -16.353 -10.479 5.231 1.00 83.25 188 VAL A N 1
ATOM 1469 C CA . VAL A 1 188 ? -15.843 -11.253 4.084 1.00 83.25 188 VAL A CA 1
ATOM 1470 C C . VAL A 1 188 ? -16.440 -10.735 2.778 1.00 83.25 188 VAL A C 1
ATOM 1472 O O . VAL A 1 188 ? -15.723 -10.605 1.794 1.00 83.25 188 VAL A O 1
ATOM 1475 N N . VAL A 1 189 ? -17.727 -10.375 2.780 1.00 86.25 189 VAL A N 1
ATOM 1476 C CA . VAL A 1 189 ? -18.404 -9.811 1.601 1.00 86.25 189 VAL A CA 1
ATOM 1477 C C . VAL A 1 189 ? -17.847 -8.431 1.244 1.00 86.25 189 VAL A C 1
ATOM 1479 O O . VAL A 1 189 ? -17.595 -8.161 0.073 1.00 86.25 189 VAL A O 1
ATOM 1482 N N . ILE A 1 190 ? -17.607 -7.571 2.239 1.00 87.19 190 ILE A N 1
ATOM 1483 C CA . ILE A 1 190 ? -17.006 -6.248 2.015 1.00 87.19 190 ILE A CA 1
ATOM 1484 C C . ILE A 1 190 ? -15.591 -6.390 1.446 1.00 87.19 190 ILE A C 1
ATOM 1486 O O . ILE A 1 190 ? -15.262 -5.734 0.463 1.00 87.19 190 ILE A O 1
ATOM 1490 N N . VAL A 1 191 ? -14.759 -7.256 2.028 1.00 86.62 191 VAL A N 1
ATOM 1491 C CA . VAL A 1 191 ? -13.384 -7.473 1.551 1.00 86.62 191 VAL A CA 1
ATOM 1492 C C . VAL A 1 191 ? -13.382 -8.085 0.152 1.00 86.62 191 VAL A C 1
ATOM 1494 O O . VAL A 1 191 ? -12.605 -7.647 -0.689 1.00 86.62 191 VAL A O 1
ATOM 1497 N N . LEU A 1 192 ? -14.287 -9.027 -0.129 1.00 88.00 192 LEU A N 1
ATOM 1498 C CA . LEU A 1 192 ? -14.473 -9.577 -1.471 1.00 88.00 192 LEU A CA 1
ATOM 1499 C C . LEU A 1 192 ? -14.797 -8.472 -2.478 1.00 88.00 192 LEU A C 1
ATOM 1501 O O . LEU A 1 192 ? -14.160 -8.406 -3.521 1.00 88.00 192 LEU A O 1
ATOM 1505 N N . ALA A 1 193 ? -15.743 -7.585 -2.162 1.00 87.94 193 ALA A N 1
ATOM 1506 C CA . ALA A 1 193 ? -16.098 -6.471 -3.038 1.00 87.94 193 ALA A CA 1
ATOM 1507 C C . ALA A 1 193 ? -14.909 -5.525 -3.274 1.00 87.94 193 ALA A C 1
ATOM 1509 O O . ALA A 1 193 ? -14.672 -5.112 -4.406 1.00 87.94 193 ALA A O 1
ATOM 1510 N N . ILE A 1 194 ? -14.123 -5.230 -2.232 1.00 89.00 194 ILE A N 1
ATOM 1511 C CA . ILE A 1 194 ? -12.910 -4.409 -2.349 1.00 89.00 194 ILE A CA 1
ATOM 1512 C C . ILE A 1 194 ? -11.873 -5.095 -3.245 1.00 89.00 194 ILE A C 1
ATOM 1514 O O . ILE A 1 194 ? -11.297 -4.439 -4.104 1.00 89.00 194 ILE A O 1
ATOM 1518 N N . PHE A 1 195 ? -11.646 -6.399 -3.089 1.00 87.94 195 PHE A N 1
ATOM 1519 C CA . PHE A 1 195 ? -10.690 -7.143 -3.915 1.00 87.94 195 PHE A CA 1
ATOM 1520 C C . PHE A 1 195 ? -11.166 -7.312 -5.359 1.00 87.94 195 PHE A C 1
ATOM 1522 O O . PHE A 1 195 ? -10.351 -7.246 -6.273 1.00 87.94 195 PHE A O 1
ATOM 1529 N N . MET A 1 196 ? -12.475 -7.443 -5.579 1.00 85.75 196 MET A N 1
ATOM 1530 C CA . MET A 1 196 ? -13.075 -7.419 -6.914 1.00 85.75 196 MET A CA 1
ATOM 1531 C C . MET A 1 196 ? -12.830 -6.069 -7.594 1.00 85.75 196 MET A C 1
ATOM 1533 O O . MET A 1 196 ? -12.369 -6.041 -8.729 1.00 85.75 196 MET A O 1
ATOM 1537 N N . LEU A 1 197 ? -13.077 -4.957 -6.892 1.00 86.62 197 LEU A N 1
ATOM 1538 C CA . LEU A 1 197 ? -12.813 -3.607 -7.401 1.00 86.62 197 LEU A CA 1
ATOM 1539 C C . LEU A 1 197 ? -11.319 -3.364 -7.646 1.00 86.62 197 LEU A C 1
ATOM 1541 O O . LEU A 1 197 ? -10.957 -2.833 -8.691 1.00 86.62 197 LEU A O 1
ATOM 1545 N N . TRP A 1 198 ? -10.458 -3.786 -6.717 1.00 84.50 198 TRP A N 1
ATOM 1546 C CA . TRP A 1 198 ? -9.003 -3.706 -6.859 1.00 84.50 198 TRP A CA 1
ATOM 1547 C C . TRP A 1 198 ? -8.521 -4.473 -8.089 1.00 84.50 198 TRP A C 1
ATOM 1549 O O . TRP A 1 198 ? -7.796 -3.923 -8.911 1.00 84.50 198 TRP A O 1
ATOM 1559 N N . GLY A 1 199 ? -8.978 -5.714 -8.257 1.00 80.81 199 GLY A N 1
ATOM 1560 C CA . GLY A 1 199 ? -8.726 -6.496 -9.459 1.00 80.81 199 GLY A CA 1
ATOM 1561 C C . GLY A 1 199 ? -9.169 -5.750 -10.709 1.00 80.81 199 GLY A C 1
ATOM 1562 O O . GLY A 1 199 ? -8.343 -5.438 -11.556 1.00 80.81 199 GLY A O 1
ATOM 1563 N N . LEU A 1 200 ? -10.449 -5.393 -10.798 1.00 81.62 200 LEU A N 1
ATOM 1564 C CA . LEU A 1 200 ? -11.010 -4.714 -11.969 1.00 81.62 200 LEU A CA 1
ATOM 1565 C C . LEU A 1 200 ? -10.255 -3.430 -12.342 1.00 81.62 200 LEU A C 1
ATOM 1567 O O . LEU A 1 200 ? -10.092 -3.156 -13.524 1.00 81.62 200 LEU A O 1
ATOM 1571 N N . SER A 1 201 ? -9.747 -2.679 -11.361 1.00 78.69 201 SER A N 1
ATOM 1572 C CA . SER A 1 201 ? -8.968 -1.456 -11.610 1.00 78.69 201 SER A CA 1
ATOM 1573 C C . SER A 1 201 ? -7.608 -1.688 -12.283 1.00 78.69 201 SER A C 1
ATOM 1575 O O . SER A 1 201 ? -7.033 -0.753 -12.837 1.00 78.69 201 SER A O 1
ATOM 1577 N N . LEU A 1 202 ? -7.108 -2.925 -12.244 1.00 75.25 202 LEU A N 1
ATOM 1578 C CA . LEU A 1 202 ? -5.838 -3.358 -12.828 1.00 75.25 202 LEU A CA 1
ATOM 1579 C C . LEU A 1 202 ? -6.033 -4.165 -14.120 1.00 75.25 202 LEU A C 1
ATOM 1581 O O . LEU A 1 202 ? -5.062 -4.687 -14.660 1.00 75.25 202 LEU A O 1
ATOM 1585 N N . VAL A 1 203 ? -7.273 -4.313 -14.600 1.00 77.75 203 VAL A N 1
ATOM 1586 C CA . VAL A 1 203 ? -7.540 -4.946 -15.896 1.00 77.75 203 VAL A CA 1
ATOM 1587 C C . VAL A 1 203 ? -7.018 -4.021 -16.990 1.00 77.75 203 VAL A C 1
ATOM 1589 O O . VAL A 1 203 ? -7.440 -2.861 -17.017 1.00 77.75 203 VAL A O 1
ATOM 1592 N N . PRO A 1 204 ? -6.163 -4.512 -17.905 1.00 69.31 204 PRO A N 1
ATOM 1593 C CA . PRO A 1 204 ? -5.776 -3.736 -19.063 1.00 69.31 204 PRO A CA 1
ATOM 1594 C C . PRO A 1 204 ? -7.000 -3.580 -19.966 1.00 69.31 204 PRO A C 1
ATOM 1596 O O . PRO A 1 204 ? -7.431 -4.536 -20.610 1.00 69.31 204 PRO A O 1
ATOM 1599 N N . LEU A 1 205 ? -7.611 -2.396 -19.969 1.00 62.97 205 LEU A N 1
ATOM 1600 C CA . LEU A 1 205 ? -8.807 -2.130 -20.776 1.00 62.97 205 LEU A CA 1
ATOM 1601 C C . LEU A 1 205 ? -8.464 -1.800 -22.234 1.00 62.97 205 LEU A C 1
ATOM 1603 O O . LEU A 1 205 ? -9.373 -1.539 -23.018 1.00 62.97 205 LEU A O 1
ATOM 1607 N N . GLY A 1 206 ? -7.180 -1.855 -22.608 1.00 54.78 206 GLY A N 1
ATOM 1608 C CA . GLY A 1 206 ? -6.729 -1.502 -23.953 1.00 54.78 206 GLY A CA 1
ATOM 1609 C C . GLY A 1 206 ? -7.091 -0.063 -24.309 1.00 54.78 206 GLY A C 1
ATOM 1610 O O . GLY A 1 206 ? -7.363 0.229 -25.469 1.00 54.78 206 GLY A O 1
ATOM 1611 N N . ILE A 1 207 ? -7.174 0.805 -23.301 1.00 48.94 207 ILE A N 1
ATOM 1612 C CA . ILE A 1 207 ? -7.261 2.239 -23.519 1.00 48.94 207 ILE A CA 1
ATOM 1613 C C . ILE A 1 207 ? -5.844 2.624 -23.954 1.00 48.94 207 ILE A C 1
ATOM 1615 O O . ILE A 1 207 ? -4.869 2.342 -23.259 1.00 48.94 207 ILE A O 1
ATOM 1619 N N . GLU A 1 208 ? -5.724 3.071 -25.201 1.00 42.56 208 GLU A N 1
ATOM 1620 C CA . GLU A 1 208 ? -4.457 3.581 -25.707 1.00 42.56 208 GLU A CA 1
ATOM 1621 C C . GLU A 1 208 ? -4.196 4.928 -25.022 1.00 42.56 208 GLU A C 1
ATOM 1623 O O . GLU A 1 208 ? -5.112 5.764 -25.012 1.00 42.56 208 GLU A O 1
ATOM 1628 N N . PRO A 1 209 ? -2.987 5.152 -24.472 1.00 41.66 209 PRO A N 1
ATOM 1629 C CA . PRO A 1 209 ? -2.628 6.461 -23.951 1.00 41.66 209 PRO A CA 1
ATOM 1630 C C . PRO A 1 209 ? -2.766 7.482 -25.088 1.00 41.66 209 PRO A C 1
ATOM 1632 O O . PRO A 1 209 ? -2.266 7.255 -26.193 1.00 41.66 209 PRO A O 1
ATOM 1635 N N . MET A 1 210 ? -3.519 8.558 -24.839 1.00 38.34 210 MET A N 1
ATOM 1636 C CA . MET A 1 210 ? -3.686 9.667 -25.790 1.00 38.34 210 MET A CA 1
ATOM 1637 C C . MET A 1 210 ? -2.444 10.545 -25.848 1.00 38.34 210 MET A C 1
ATOM 1639 O O . MET A 1 210 ? -1.895 10.820 -24.761 1.00 38.34 210 MET A O 1
#

pLDDT: mean 73.96, std 14.86, range [35.09, 90.25]

Radius of gyration: 24.27 Å; chains: 1; bounding box: 49×44×93 Å

Foldseek 3Di:
DDDDDDDDDPDPDPCPPVNVVVVCVVVLVVVVVPDDVVVVVLVVVCVVVVDPVVSCVVVVVVSVVVCVVVVVVVVCVVVVNPCPVVCVVCVVVVVVVVVLVCQLVVLVVVLCVQQNDLLQCLFQVNLVVLVVLCVVPNPVRRDPPPPPVVPPCRRPCSPCSLVSSLCSSVVVLVVVCVVVVVDPDPVSVVSNVVSVVSSNRRPNPVPPRD